Protein AF-C0DA27-F1 (afdb_monomer_lite)

Secondary structure (DSSP, 8-state):
-----------PPPHHHHHHHHHHHHHHHHHHHHHHHHHHHHHHHHHHHHHHHHHHHHHHHHHHH-TT--HHHHHHHHHH-----TTSPPEEEEEETTEEEEEETTT--SSS--S-HHHHHHHHHHHHHHHHHHHHHHH-TT--HHHHHHHHHGGGTT---EEEETTEEEEEEEEEE-GGGSPTT---EEEEEEEE--SSS-------EEEE-----

Sequence (217 aa):
MMGHRTIKGSRGFTLAELLIVVAIVAVLVAISVPIFTSRMDRTKATVCEANRKIVLRQILLEQMEDDSFTRDDAEAILEKSDARCPAGGTFSVEWEESFAKVNCDRHGASIGGGEDTDIKVSQTFTEDYRQFTVEFLKKNPTKSNNQIREAFLEKYNGKWPTLTVRGESYSIQPYYQGKDKVPSGRGVCVALRQTGRQRGGGMERALCLQHCGQQMV

Structure (mmCIF, N/CA/C/O backbone):
data_AF-C0DA27-F1
#
_entry.id   AF-C0DA27-F1
#
loop_
_atom_site.group_PDB
_atom_site.id
_atom_site.type_symbol
_atom_site.label_atom_id
_atom_site.label_alt_id
_atom_site.label_comp_id
_atom_site.label_asym_id
_atom_site.label_entity_id
_atom_site.label_seq_id
_atom_site.pdbx_PDB_ins_code
_atom_site.Cartn_x
_atom_site.Cartn_y
_atom_site.Cartn_z
_atom_site.occupancy
_atom_site.B_iso_or_equiv
_atom_site.auth_seq_id
_atom_site.auth_comp_id
_atom_site.auth_asym_id
_atom_site.auth_atom_id
_atom_site.pdbx_PDB_model_num
ATOM 1 N N . MET A 1 1 ? -46.448 -37.334 55.030 1.00 49.28 1 MET A N 1
ATOM 2 C CA . MET A 1 1 ? -45.571 -36.232 55.486 1.00 49.28 1 MET A CA 1
ATOM 3 C C . MET A 1 1 ? -44.663 -35.825 54.333 1.00 49.28 1 MET A C 1
ATOM 5 O O . MET A 1 1 ? -43.773 -36.585 53.988 1.00 49.28 1 MET A O 1
ATOM 9 N N . MET A 1 2 ? -44.904 -34.673 53.705 1.00 52.66 2 MET A N 1
ATOM 10 C CA . MET A 1 2 ? -43.989 -34.073 52.725 1.00 52.66 2 MET A CA 1
ATOM 11 C C . MET A 1 2 ? -43.794 -32.611 53.119 1.00 52.66 2 MET A C 1
ATOM 13 O O . MET A 1 2 ? -44.684 -31.784 52.943 1.00 52.66 2 MET A O 1
ATOM 17 N N . GLY A 1 3 ? -42.652 -32.328 53.747 1.00 61.09 3 GLY A N 1
ATOM 18 C CA . GLY A 1 3 ? -42.270 -30.984 54.162 1.00 61.09 3 GLY A CA 1
ATOM 19 C C . GLY A 1 3 ? -41.944 -30.122 52.946 1.00 61.09 3 GLY A C 1
ATOM 20 O O . GLY A 1 3 ? -40.981 -30.393 52.230 1.00 61.09 3 GLY A O 1
ATOM 21 N N . HIS A 1 4 ? -42.749 -29.085 52.722 1.00 65.06 4 HIS A N 1
ATOM 22 C CA . HIS A 1 4 ? -42.464 -28.029 51.757 1.00 65.06 4 HIS A CA 1
ATOM 23 C C . HIS A 1 4 ? -41.224 -27.251 52.216 1.00 65.06 4 HIS A C 1
ATOM 25 O O . HIS A 1 4 ? -41.252 -26.564 53.238 1.00 65.06 4 HIS A O 1
ATOM 31 N N . ARG A 1 5 ? -40.122 -27.360 51.466 1.00 69.25 5 ARG A N 1
ATOM 32 C CA . ARG A 1 5 ? -38.953 -26.490 51.646 1.00 69.25 5 ARG A CA 1
ATOM 33 C C . ARG A 1 5 ? -39.267 -25.140 51.010 1.00 69.25 5 ARG A C 1
ATOM 35 O O . ARG A 1 5 ? -39.340 -25.032 49.791 1.00 69.25 5 ARG A O 1
ATOM 42 N N . THR A 1 6 ? -39.452 -24.114 51.827 1.00 63.78 6 THR A N 1
ATOM 43 C CA . THR A 1 6 ? -39.552 -22.729 51.365 1.00 63.78 6 THR A CA 1
ATOM 44 C C . THR A 1 6 ? -38.162 -22.236 50.960 1.00 63.78 6 THR A C 1
ATOM 46 O O . THR A 1 6 ? -37.249 -22.133 51.779 1.00 63.78 6 THR A O 1
ATOM 49 N N . ILE A 1 7 ? -37.976 -21.968 49.667 1.00 69.00 7 ILE A N 1
ATOM 50 C CA . ILE A 1 7 ? -36.741 -21.386 49.132 1.00 69.00 7 ILE A CA 1
ATOM 51 C C . ILE A 1 7 ? -36.676 -19.932 49.624 1.00 69.00 7 ILE A C 1
ATOM 53 O O . ILE A 1 7 ? -37.467 -19.087 49.210 1.00 69.00 7 ILE A O 1
ATOM 57 N N . LYS A 1 8 ? -35.775 -19.642 50.568 1.00 63.75 8 LYS A N 1
ATOM 58 C CA . LYS A 1 8 ? -35.560 -18.288 51.096 1.00 63.75 8 LYS A CA 1
ATOM 59 C C . LYS A 1 8 ? -34.917 -17.386 50.033 1.00 63.75 8 LYS A C 1
ATOM 61 O O . LYS A 1 8 ? -33.775 -17.608 49.652 1.00 63.75 8 LYS A O 1
ATOM 66 N N . GLY A 1 9 ? -35.634 -16.320 49.668 1.00 62.38 9 GLY A N 1
ATOM 67 C CA . GLY A 1 9 ? -35.082 -15.001 49.338 1.00 62.38 9 GLY A CA 1
ATOM 68 C C . GLY A 1 9 ? -34.291 -14.868 48.037 1.00 62.38 9 GLY A C 1
ATOM 69 O O . GLY A 1 9 ? -33.087 -14.629 48.074 1.00 62.38 9 GLY A O 1
ATOM 70 N N . SER A 1 10 ? -34.971 -14.888 46.892 1.00 65.00 10 SER A N 1
ATOM 71 C CA . SER A 1 10 ? -34.427 -14.334 45.649 1.00 65.00 10 SER A CA 1
ATOM 72 C C . SER A 1 10 ? -34.367 -12.803 45.748 1.00 65.00 10 SER A C 1
ATOM 74 O O . SER A 1 10 ? -35.382 -12.123 45.592 1.00 65.00 10 SER A O 1
ATOM 76 N N . ARG A 1 11 ? -33.183 -12.247 46.036 1.00 71.69 11 ARG A N 1
ATOM 77 C CA . ARG A 1 11 ? -32.914 -10.809 45.879 1.00 71.69 11 ARG A CA 1
ATOM 78 C C . ARG A 1 11 ? -32.913 -10.506 44.377 1.00 71.69 11 ARG A C 1
ATOM 80 O O . ARG A 1 11 ? -32.022 -10.961 43.669 1.00 71.69 11 ARG A O 1
ATOM 87 N N . GLY A 1 12 ? -33.952 -9.830 43.889 1.00 73.56 12 GLY A N 1
ATOM 88 C CA . GLY A 1 12 ? -34.021 -9.368 42.503 1.00 73.56 12 GLY A CA 1
ATOM 89 C C . GLY A 1 12 ? -33.019 -8.242 42.249 1.00 73.56 12 GLY A C 1
ATOM 90 O O . GLY A 1 12 ? -32.739 -7.458 43.154 1.00 73.56 12 GLY A O 1
ATOM 91 N N . PHE A 1 13 ? -32.490 -8.178 41.025 1.00 77.44 13 PHE A 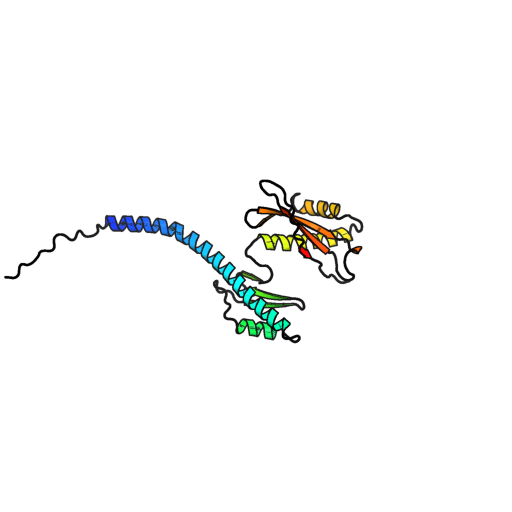N 1
ATOM 92 C CA . PHE A 1 13 ? -31.649 -7.075 40.553 1.00 77.44 13 PHE A CA 1
ATOM 93 C C . PHE A 1 13 ? -32.379 -5.745 40.768 1.00 77.44 13 PHE A C 1
ATOM 95 O O . PHE A 1 13 ? -33.536 -5.599 40.361 1.00 77.44 13 PHE A O 1
ATOM 102 N N . THR A 1 14 ? -31.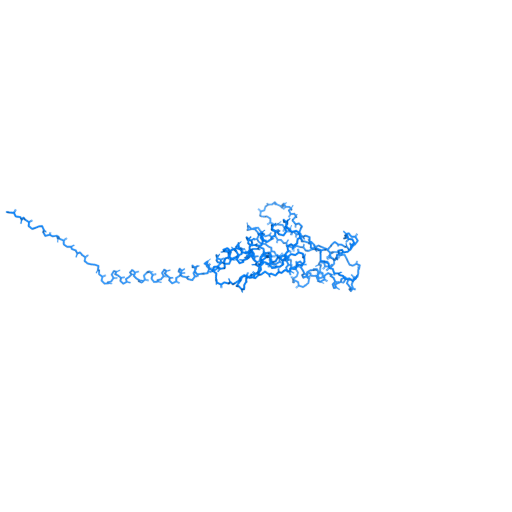730 -4.773 41.402 1.00 88.50 14 THR A N 1
ATOM 103 C CA . THR A 1 14 ? -32.306 -3.431 41.501 1.00 88.50 14 THR A CA 1
ATOM 104 C C . THR A 1 14 ? -32.230 -2.737 40.140 1.00 88.50 14 THR A C 1
ATOM 106 O O . THR A 1 14 ? -31.297 -2.932 39.360 1.00 88.50 14 THR A O 1
ATOM 109 N N . LEU A 1 15 ? -33.214 -1.886 39.844 1.00 87.88 15 LEU A N 1
ATOM 110 C CA . LEU A 1 15 ? -33.238 -1.090 38.610 1.00 87.88 15 LEU A CA 1
ATOM 111 C C . LEU A 1 15 ? -31.983 -0.196 38.501 1.00 87.88 15 LEU A C 1
ATOM 113 O O . LEU A 1 15 ? -31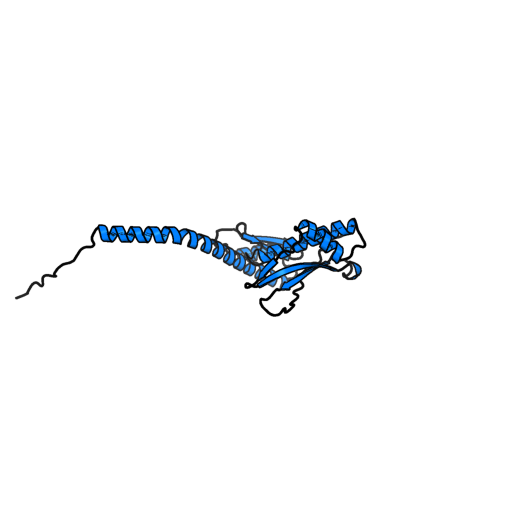.438 -0.002 37.417 1.00 87.88 15 LEU A O 1
ATOM 117 N N . ALA A 1 16 ? -31.483 0.282 39.645 1.00 91.06 16 ALA A N 1
ATOM 118 C CA . ALA A 1 16 ? -30.261 1.074 39.746 1.00 91.06 16 ALA A CA 1
ATOM 119 C C . ALA A 1 16 ? -28.989 0.271 39.410 1.00 91.06 16 ALA A C 1
ATOM 121 O O . ALA A 1 16 ? -28.130 0.783 38.693 1.00 91.06 16 ALA A O 1
ATOM 122 N N . GLU A 1 17 ? -28.877 -0.981 39.872 1.00 90.06 17 GLU A N 1
ATOM 123 C CA . GLU A 1 17 ? -27.750 -1.866 39.530 1.00 90.06 17 GLU A CA 1
ATOM 124 C C . GLU A 1 17 ? -27.687 -2.151 38.031 1.00 90.06 17 GLU A C 1
ATOM 126 O O . GLU A 1 17 ? -26.603 -2.175 37.455 1.00 90.06 17 GLU A O 1
ATOM 131 N N . LEU A 1 18 ? -28.834 -2.314 37.369 1.00 90.69 18 LEU A N 1
ATOM 132 C CA . LEU A 1 18 ? -28.847 -2.486 35.919 1.00 90.69 18 LEU A CA 1
ATOM 133 C C . LEU A 1 18 ? -28.421 -1.193 35.200 1.00 90.69 18 LEU A C 1
ATOM 135 O O . LEU A 1 18 ? -27.615 -1.238 34.272 1.00 90.69 18 LEU A O 1
ATOM 139 N N . LEU A 1 19 ? -28.922 -0.034 35.640 1.00 93.19 19 LEU A N 1
ATOM 140 C CA . LEU A 1 19 ? -28.643 1.253 34.993 1.00 93.19 19 LEU A CA 1
ATOM 141 C C . LEU A 1 19 ? -27.161 1.636 35.034 1.00 93.19 19 LEU A C 1
ATOM 143 O O . LEU A 1 19 ? -26.623 2.085 34.020 1.00 93.19 19 LEU A O 1
ATOM 147 N N . ILE A 1 20 ? -26.484 1.434 36.166 1.00 94.62 20 ILE A N 1
ATOM 148 C CA . ILE A 1 20 ? -25.053 1.752 36.268 1.00 94.62 20 ILE A CA 1
ATOM 149 C C . ILE A 1 20 ? -24.203 0.846 35.369 1.00 94.62 20 ILE A C 1
ATOM 151 O O . ILE A 1 20 ? -23.250 1.315 34.750 1.00 94.62 20 ILE A O 1
ATOM 155 N N . VAL A 1 21 ? -24.575 -0.429 35.219 1.00 95.44 21 VAL A N 1
ATOM 156 C CA . VAL A 1 21 ? -23.858 -1.367 34.344 1.00 95.44 21 VAL A CA 1
ATOM 157 C C . VAL A 1 21 ? -23.965 -0.936 32.883 1.00 95.44 21 VAL A C 1
ATOM 159 O O . VAL A 1 21 ? -22.947 -0.855 32.195 1.00 95.44 21 VAL A O 1
ATOM 162 N N . VAL A 1 22 ? -25.168 -0.595 32.410 1.00 96.31 22 VAL A N 1
ATOM 163 C CA . VAL A 1 22 ? -25.359 -0.136 31.024 1.00 96.31 22 VAL A CA 1
ATOM 164 C C . VAL A 1 22 ? -24.626 1.186 30.780 1.00 96.31 22 VAL A C 1
ATOM 166 O O . VAL A 1 22 ? -24.025 1.356 29.720 1.00 96.31 22 VAL A O 1
ATOM 169 N N . ALA A 1 23 ? -24.595 2.087 31.770 1.00 96.38 23 ALA A N 1
ATOM 170 C CA . ALA A 1 23 ? -23.836 3.333 31.680 1.00 96.38 23 ALA A CA 1
ATOM 171 C C . ALA A 1 23 ? -22.330 3.084 31.485 1.00 96.38 23 ALA A C 1
ATOM 173 O O . ALA A 1 23 ? -21.716 3.696 30.611 1.00 96.38 23 ALA A O 1
ATOM 174 N N . ILE A 1 24 ? -21.735 2.151 32.236 1.00 97.00 24 ILE A N 1
ATOM 175 C CA . ILE A 1 24 ? -20.312 1.804 32.086 1.00 97.00 24 ILE A CA 1
ATOM 176 C C . ILE A 1 24 ? -20.051 1.149 30.721 1.00 97.00 24 ILE A C 1
ATOM 178 O O . ILE A 1 24 ? -19.107 1.531 30.028 1.00 97.00 24 ILE A O 1
ATOM 182 N N . VAL A 1 25 ? -20.898 0.203 30.294 1.00 97.06 25 VAL A N 1
ATOM 183 C CA . VAL A 1 25 ? -20.759 -0.460 28.984 1.00 97.06 25 VAL A CA 1
ATOM 184 C C . VAL A 1 25 ? -20.852 0.552 27.839 1.00 97.06 25 VAL A C 1
ATOM 186 O O . VAL A 1 25 ? -20.056 0.477 26.904 1.00 97.06 25 VAL A O 1
ATOM 189 N N . ALA A 1 26 ? -21.754 1.533 27.923 1.00 97.38 26 ALA A N 1
ATOM 190 C CA . ALA A 1 26 ? -21.895 2.574 26.906 1.00 97.38 26 ALA A CA 1
ATOM 191 C C . ALA A 1 26 ? -20.604 3.392 26.729 1.00 97.38 26 ALA A C 1
ATOM 193 O O . ALA A 1 26 ? -20.172 3.617 25.597 1.00 97.38 26 ALA A O 1
ATOM 194 N N . VAL A 1 27 ? -19.945 3.774 27.829 1.00 96.69 27 VAL A N 1
ATOM 195 C CA . VAL A 1 27 ? -18.663 4.501 27.786 1.00 96.69 27 VAL A CA 1
ATOM 196 C C . VAL A 1 27 ? -17.560 3.646 27.153 1.00 96.69 27 VAL A C 1
ATOM 198 O O . VAL A 1 27 ? -16.809 4.134 26.307 1.00 96.69 27 VAL A O 1
ATOM 201 N N . LEU A 1 28 ? -17.477 2.359 27.507 1.00 97.12 28 LEU A N 1
ATOM 202 C CA . LEU A 1 28 ? -16.479 1.447 26.938 1.00 97.12 28 LEU A CA 1
ATOM 203 C C . LEU A 1 28 ? -16.685 1.235 25.431 1.00 97.12 28 LEU A C 1
ATOM 205 O O . LEU A 1 28 ? -15.720 1.284 24.663 1.00 97.12 28 LEU A O 1
ATOM 209 N N . VAL A 1 29 ? -17.930 1.035 24.992 1.00 96.69 29 VAL A N 1
ATOM 210 C CA . VAL A 1 29 ? -18.275 0.853 23.572 1.00 96.69 29 VAL A CA 1
ATOM 211 C C . VAL A 1 29 ? -17.981 2.121 22.770 1.00 96.69 29 VAL A C 1
ATOM 213 O O . VAL A 1 29 ? -17.423 2.018 21.677 1.00 96.69 29 VAL A O 1
ATOM 216 N N . ALA A 1 30 ? -18.263 3.305 23.323 1.00 96.12 30 ALA A N 1
ATOM 217 C CA . ALA A 1 30 ? -18.014 4.583 22.654 1.00 96.12 30 ALA A CA 1
ATOM 218 C C . ALA A 1 30 ? -16.541 4.772 22.249 1.00 96.12 30 ALA A C 1
ATOM 220 O O . ALA A 1 30 ? -16.263 5.277 21.163 1.00 96.12 30 ALA A O 1
ATOM 221 N N . ILE A 1 31 ? -15.595 4.324 23.082 1.00 95.38 31 ILE A N 1
ATOM 222 C CA . ILE A 1 31 ? -14.155 4.381 22.773 1.00 95.38 31 ILE A CA 1
ATOM 223 C C . ILE A 1 31 ? -13.726 3.187 21.905 1.00 95.38 31 ILE A C 1
ATOM 225 O O . ILE A 1 31 ? -12.893 3.324 21.008 1.00 95.38 31 ILE A O 1
ATOM 229 N N . SER A 1 32 ? -14.296 2.005 22.147 1.00 94.56 32 SER A N 1
ATOM 230 C CA . SER A 1 32 ? -13.862 0.762 21.496 1.00 94.56 32 SER A CA 1
ATOM 231 C C . SER A 1 32 ? -14.233 0.695 20.012 1.00 94.56 32 SER A C 1
ATOM 233 O O . SER A 1 32 ? -13.420 0.255 19.200 1.00 94.56 32 SER A O 1
ATOM 235 N N . VAL A 1 33 ? -15.426 1.157 19.626 1.00 94.44 33 VAL A N 1
ATOM 236 C CA . VAL A 1 33 ? -15.916 1.104 18.234 1.00 94.44 33 VAL A CA 1
ATOM 237 C C . VAL A 1 33 ? -15.026 1.874 17.238 1.00 94.44 33 VAL A C 1
ATOM 239 O O . VAL A 1 33 ? -14.630 1.276 16.233 1.00 94.44 33 VAL A O 1
ATOM 242 N N . PRO A 1 34 ? -14.645 3.151 17.458 1.00 90.81 34 PRO A N 1
ATOM 243 C CA . PRO A 1 34 ? -13.796 3.877 16.504 1.00 90.81 34 PRO A CA 1
ATOM 244 C C . PRO A 1 34 ? -12.378 3.286 16.395 1.00 90.81 34 PRO A C 1
ATOM 246 O O . PRO A 1 34 ? -11.787 3.234 15.313 1.00 90.81 34 PRO A O 1
ATOM 249 N N . ILE A 1 35 ? -11.828 2.772 17.498 1.00 92.06 35 ILE A N 1
ATOM 250 C CA . ILE A 1 35 ? -10.510 2.119 17.484 1.00 92.06 35 ILE A CA 1
ATOM 251 C C . ILE A 1 35 ? -10.578 0.794 16.719 1.00 92.06 35 ILE A C 1
ATOM 253 O O . ILE A 1 35 ? -9.689 0.482 15.928 1.00 92.06 35 ILE A O 1
ATOM 257 N N . PHE A 1 36 ? -11.632 0.010 16.932 1.00 91.06 36 PHE A N 1
ATOM 258 C CA . PHE A 1 36 ? -11.809 -1.266 16.251 1.00 91.06 36 PHE A CA 1
ATOM 259 C C . PHE A 1 36 ? -12.023 -1.088 14.745 1.00 91.06 36 PHE A C 1
ATOM 261 O O . PHE A 1 36 ? -11.386 -1.777 13.952 1.00 91.06 36 PHE A O 1
ATOM 268 N N . THR A 1 37 ? -12.863 -0.134 14.342 1.00 86.94 37 THR A N 1
ATOM 269 C CA . THR A 1 37 ? -13.160 0.139 12.925 1.00 86.94 37 THR A CA 1
ATOM 270 C C . THR A 1 37 ? -11.920 0.593 12.154 1.00 86.94 37 THR A C 1
ATOM 272 O O . THR A 1 37 ? -11.600 -0.002 11.128 1.00 86.94 37 THR A O 1
ATOM 275 N N . SER A 1 38 ? -11.142 1.538 12.691 1.00 78.75 38 SER A N 1
ATOM 276 C CA . SER A 1 38 ? -9.890 1.981 12.051 1.00 78.75 38 SER A CA 1
ATOM 277 C C . SER A 1 38 ? -8.852 0.858 11.898 1.00 78.75 38 SER A C 1
ATOM 279 O O . SER A 1 38 ? -8.161 0.782 10.880 1.00 78.75 38 SER A O 1
ATOM 281 N N . ARG A 1 39 ? -8.750 -0.059 12.872 1.00 82.75 39 ARG A N 1
ATOM 282 C CA . ARG A 1 39 ? -7.878 -1.247 12.771 1.00 82.75 39 ARG A CA 1
ATOM 283 C C . ARG A 1 39 ? -8.404 -2.276 11.776 1.00 82.75 39 ARG A C 1
ATOM 285 O O . ARG A 1 39 ? -7.616 -2.899 11.062 1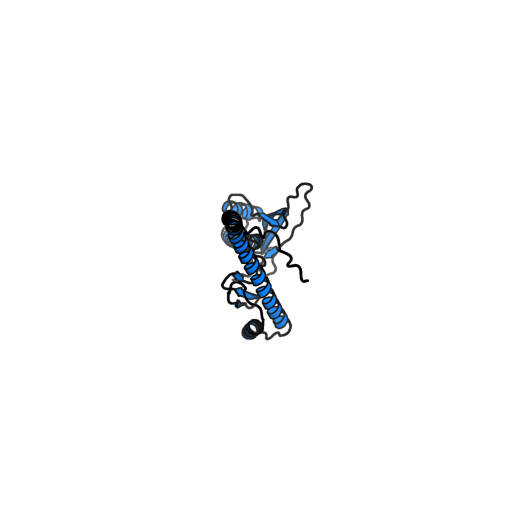.00 82.75 39 ARG A O 1
ATOM 292 N N . MET A 1 40 ? -9.719 -2.448 11.716 1.00 86.50 40 MET A N 1
ATOM 293 C CA . MET A 1 40 ? -10.364 -3.342 10.764 1.00 86.50 40 MET A CA 1
ATOM 294 C C . MET A 1 40 ? -10.112 -2.882 9.325 1.00 86.50 40 MET A C 1
ATOM 296 O O . MET A 1 40 ? -9.784 -3.706 8.476 1.00 86.50 40 MET A O 1
ATOM 300 N N . ASP A 1 41 ? -10.189 -1.582 9.047 1.00 84.00 41 ASP A N 1
ATOM 301 C CA . ASP A 1 41 ? -9.981 -1.060 7.693 1.00 84.00 41 ASP A CA 1
ATOM 302 C C . ASP A 1 41 ? -8.534 -1.234 7.209 1.00 84.00 41 ASP A C 1
ATOM 304 O O . ASP A 1 41 ? -8.321 -1.696 6.089 1.00 84.00 41 ASP A O 1
ATOM 308 N N . ARG A 1 42 ? -7.540 -1.025 8.082 1.00 80.06 42 ARG A N 1
ATOM 309 C CA . ARG A 1 42 ? -6.134 -1.366 7.778 1.00 80.06 42 ARG A CA 1
ATOM 310 C C . ARG A 1 42 ? -5.933 -2.860 7.524 1.00 80.06 42 ARG A C 1
ATOM 312 O O . ARG A 1 42 ? -5.221 -3.260 6.606 1.00 80.06 42 ARG A O 1
ATOM 319 N N . THR A 1 43 ? -6.601 -3.703 8.310 1.00 83.56 43 THR A N 1
ATOM 320 C CA . THR A 1 43 ? -6.548 -5.161 8.125 1.00 83.56 43 THR A CA 1
ATOM 321 C C . THR A 1 43 ? -7.121 -5.551 6.761 1.00 83.56 43 THR A C 1
ATOM 323 O O . THR A 1 43 ? -6.513 -6.341 6.041 1.00 83.56 43 THR A O 1
ATOM 326 N N . LYS A 1 44 ? -8.250 -4.952 6.355 1.00 88.31 44 LYS A N 1
ATOM 327 C CA . LYS A 1 44 ? -8.846 -5.165 5.028 1.00 88.31 44 LYS A CA 1
ATOM 328 C C . LYS A 1 44 ? -7.903 -4.751 3.900 1.00 88.31 44 LYS A C 1
ATOM 330 O O . LYS A 1 44 ? -7.810 -5.480 2.913 1.00 88.31 44 LYS A O 1
ATOM 335 N N . ALA A 1 45 ? -7.209 -3.623 4.036 1.00 83.19 45 ALA A N 1
ATOM 336 C CA . ALA A 1 45 ? -6.233 -3.165 3.049 1.00 83.19 45 ALA A CA 1
ATOM 337 C C . ALA A 1 45 ? -5.048 -4.139 2.927 1.00 83.19 45 ALA A C 1
ATOM 339 O O . ALA A 1 45 ? -4.716 -4.560 1.818 1.00 83.19 45 ALA A O 1
ATOM 340 N N . THR A 1 46 ? -4.501 -4.599 4.056 1.00 83.56 46 THR A N 1
ATOM 341 C CA . THR A 1 46 ? -3.401 -5.583 4.090 1.00 83.56 46 THR A CA 1
ATOM 342 C C . THR A 1 46 ? -3.807 -6.925 3.467 1.00 83.56 46 THR A C 1
ATOM 344 O O . THR A 1 46 ? -3.071 -7.498 2.664 1.00 83.56 46 THR A O 1
ATOM 347 N N . VAL A 1 47 ? -5.001 -7.431 3.791 1.00 88.75 47 VAL A N 1
ATOM 348 C CA . VAL A 1 47 ? -5.527 -8.678 3.205 1.00 88.75 47 VAL A CA 1
ATOM 349 C C . VAL A 1 47 ? -5.788 -8.512 1.709 1.00 88.75 47 VAL A C 1
ATOM 351 O O . VAL A 1 47 ? -5.458 -9.395 0.922 1.00 88.75 47 VAL A O 1
ATOM 354 N N . CYS A 1 48 ? -6.340 -7.370 1.293 1.00 87.56 48 CYS A N 1
ATOM 355 C CA . CYS A 1 48 ? -6.550 -7.064 -0.118 1.00 87.56 48 CYS A CA 1
ATOM 356 C C . CYS A 1 48 ? -5.231 -7.095 -0.899 1.00 87.56 48 CYS A C 1
ATOM 358 O O . CYS A 1 48 ? -5.168 -7.688 -1.972 1.00 87.56 48 CYS A O 1
ATOM 360 N N . GLU A 1 49 ? -4.173 -6.504 -0.349 1.00 83.88 49 GLU A N 1
ATOM 361 C CA . GLU A 1 49 ? -2.839 -6.528 -0.941 1.00 83.88 49 GLU A CA 1
ATOM 362 C C . GLU A 1 49 ? -2.283 -7.954 -1.068 1.00 83.88 49 GLU A C 1
ATOM 364 O O . GLU A 1 49 ? -1.767 -8.325 -2.125 1.00 83.88 49 GLU A O 1
ATOM 369 N N . ALA A 1 50 ? -2.416 -8.771 -0.019 1.00 85.06 50 ALA A N 1
ATOM 370 C CA . ALA A 1 50 ? -1.997 -10.169 -0.050 1.00 85.06 50 ALA A CA 1
ATOM 371 C C . ALA A 1 50 ? -2.735 -10.954 -1.146 1.00 85.06 50 ALA A C 1
ATOM 373 O O . ALA A 1 50 ? -2.093 -11.655 -1.928 1.00 85.06 50 ALA A O 1
ATOM 374 N N . ASN A 1 51 ? -4.052 -10.768 -1.261 1.00 90.00 51 ASN A N 1
ATOM 375 C CA . ASN A 1 51 ? -4.872 -11.406 -2.291 1.00 90.00 51 ASN A CA 1
ATOM 376 C C . ASN A 1 51 ? -4.433 -10.996 -3.703 1.00 90.00 51 ASN A C 1
ATOM 378 O O . ASN A 1 51 ? -4.226 -11.864 -4.548 1.00 90.00 51 ASN A O 1
ATOM 382 N N . ARG A 1 52 ? -4.192 -9.701 -3.953 1.00 86.62 52 ARG A N 1
ATOM 383 C CA . ARG A 1 52 ? -3.677 -9.237 -5.254 1.00 86.62 52 ARG A CA 1
ATOM 384 C C . ARG A 1 52 ? -2.319 -9.855 -5.600 1.00 86.62 52 ARG A C 1
ATOM 386 O O . ARG A 1 52 ? -2.106 -10.259 -6.737 1.00 86.62 52 ARG A O 1
ATOM 393 N N . LYS A 1 53 ? -1.414 -9.964 -4.620 1.00 85.69 53 LYS A N 1
ATOM 394 C CA . LYS A 1 53 ? -0.091 -10.585 -4.801 1.00 85.69 53 LYS A CA 1
ATOM 395 C C . LYS A 1 53 ? -0.176 -12.074 -5.116 1.00 85.69 53 LYS A C 1
ATOM 397 O O . LYS A 1 53 ? 0.658 -12.561 -5.871 1.00 85.69 53 LYS A O 1
ATOM 402 N N . ILE A 1 54 ? -1.124 -12.794 -4.520 1.00 88.19 54 ILE A N 1
ATOM 403 C CA . ILE A 1 54 ? -1.346 -14.216 -4.814 1.00 88.19 54 ILE A CA 1
ATOM 404 C C . ILE A 1 54 ? -1.743 -14.374 -6.282 1.00 88.19 54 ILE A C 1
ATOM 406 O O . ILE A 1 54 ? -1.082 -15.124 -6.995 1.00 88.19 54 ILE A O 1
ATOM 410 N N . VAL A 1 55 ? -2.726 -13.597 -6.746 1.00 88.62 55 VAL A N 1
ATOM 411 C CA . VAL A 1 55 ? -3.158 -13.619 -8.153 1.00 88.62 55 VAL A CA 1
ATOM 412 C C . VAL A 1 55 ? -2.018 -13.223 -9.086 1.00 88.62 55 VAL A C 1
ATOM 414 O O . VAL A 1 55 ? -1.743 -13.925 -10.051 1.00 88.62 55 VAL A O 1
ATOM 417 N N . LEU A 1 56 ? -1.293 -12.144 -8.777 1.00 86.19 56 LEU A N 1
ATOM 418 C CA . LEU A 1 56 ? -0.160 -11.709 -9.593 1.00 86.19 56 LEU A CA 1
ATOM 419 C C . LEU A 1 56 ? 0.919 -12.793 -9.712 1.00 86.19 56 LEU A C 1
ATOM 421 O O . LEU A 1 56 ? 1.476 -12.993 -10.785 1.00 86.19 56 LEU A O 1
ATOM 425 N N . ARG A 1 57 ? 1.237 -13.489 -8.616 1.00 86.44 57 ARG A N 1
ATOM 426 C CA . ARG A 1 57 ? 2.207 -14.592 -8.647 1.00 86.44 57 ARG A CA 1
ATOM 427 C C . ARG A 1 57 ? 1.717 -15.741 -9.509 1.00 86.44 57 ARG A C 1
ATOM 429 O O . ARG A 1 57 ? 2.531 -16.327 -10.201 1.00 86.44 57 ARG A O 1
ATOM 436 N N . GLN A 1 58 ? 0.427 -16.049 -9.461 1.00 87.44 58 GLN A N 1
ATOM 437 C CA . GLN A 1 58 ? -0.146 -17.083 -10.308 1.00 87.44 58 GLN A CA 1
ATOM 438 C C . GLN A 1 58 ? -0.036 -16.705 -11.790 1.00 87.44 58 GLN A C 1
ATOM 440 O O . GLN A 1 58 ? 0.499 -17.489 -12.561 1.00 87.44 58 GLN A O 1
ATOM 445 N N . ILE A 1 59 ? -0.412 -15.473 -12.148 1.00 86.25 59 ILE A N 1
ATOM 446 C CA . ILE A 1 59 ? -0.239 -14.934 -13.506 1.00 86.25 59 ILE A CA 1
ATOM 447 C C . ILE A 1 59 ? 1.223 -15.039 -13.956 1.00 86.25 59 ILE A C 1
ATOM 449 O O . ILE A 1 59 ? 1.498 -15.513 -15.049 1.00 86.25 59 ILE A O 1
ATOM 453 N N . LEU A 1 60 ? 2.170 -14.633 -13.104 1.00 84.19 60 LEU A N 1
ATOM 454 C CA . LEU A 1 60 ? 3.597 -14.704 -13.421 1.00 84.19 60 LEU A CA 1
ATOM 455 C C . LEU A 1 60 ? 4.065 -16.150 -13.643 1.00 84.19 60 LEU A C 1
ATOM 457 O O . LEU A 1 60 ? 4.852 -16.397 -14.544 1.00 84.19 60 LEU A O 1
ATOM 461 N N . LEU A 1 61 ? 3.620 -17.092 -12.808 1.00 85.69 61 LEU A N 1
ATOM 462 C CA . LEU A 1 61 ? 3.999 -18.500 -12.939 1.00 85.69 61 LEU A CA 1
ATOM 463 C C . LEU A 1 61 ? 3.493 -19.089 -14.257 1.00 85.69 61 LEU A C 1
ATOM 465 O O . LEU A 1 61 ? 4.262 -19.755 -14.938 1.00 85.69 61 LEU A O 1
ATOM 469 N N . GLU A 1 62 ? 2.247 -18.800 -14.629 1.00 85.75 62 GLU A N 1
ATOM 470 C CA . GLU A 1 62 ? 1.667 -19.270 -15.891 1.00 85.75 62 GLU A CA 1
ATOM 471 C C . GLU A 1 62 ? 2.345 -18.603 -17.099 1.00 85.75 62 GLU A C 1
ATOM 473 O O . GLU A 1 62 ? 2.688 -19.283 -18.060 1.00 85.75 62 GLU A O 1
ATOM 478 N N . GLN A 1 63 ? 2.678 -17.312 -17.007 1.00 85.00 63 GLN A N 1
ATOM 479 C CA . GLN A 1 63 ? 3.476 -16.616 -18.024 1.00 85.00 63 GLN A CA 1
ATOM 480 C C . GLN A 1 63 ? 4.884 -17.213 -18.195 1.00 85.00 63 GLN A C 1
ATOM 482 O O . GLN A 1 63 ? 5.463 -17.139 -19.272 1.00 85.00 63 GLN A O 1
ATOM 487 N N . MET A 1 64 ? 5.477 -17.764 -17.132 1.00 82.69 64 MET A N 1
ATOM 488 C CA . MET A 1 64 ? 6.785 -18.425 -17.212 1.00 82.69 64 MET A CA 1
ATOM 489 C C . MET A 1 64 ? 6.701 -19.845 -17.788 1.00 82.69 64 MET A C 1
ATOM 491 O O . MET A 1 64 ? 7.727 -20.374 -18.211 1.00 82.69 64 MET A O 1
ATOM 495 N N . GLU A 1 65 ? 5.527 -20.477 -17.746 1.00 87.25 65 GLU A N 1
ATOM 496 C CA . GLU A 1 65 ? 5.291 -21.817 -18.291 1.00 87.25 65 GLU A CA 1
ATOM 497 C C . GLU A 1 65 ? 4.889 -21.768 -19.772 1.00 87.25 65 GLU A C 1
ATOM 499 O O . GLU A 1 65 ? 5.305 -22.633 -20.543 1.00 87.25 65 GLU A O 1
ATOM 504 N N . ASP A 1 66 ? 4.131 -20.743 -20.171 1.00 83.31 66 ASP A N 1
ATOM 505 C CA . ASP A 1 66 ? 3.646 -20.546 -21.535 1.00 83.31 66 ASP A CA 1
ATOM 506 C C . ASP A 1 66 ? 4.171 -19.233 -22.139 1.00 83.31 66 ASP A C 1
ATOM 508 O O . ASP A 1 66 ? 3.756 -18.134 -21.770 1.00 83.31 66 ASP A O 1
ATOM 512 N N . ASP A 1 67 ? 5.052 -19.344 -23.135 1.00 76.56 67 ASP A N 1
ATOM 513 C CA . ASP A 1 67 ? 5.595 -18.192 -23.869 1.00 76.56 67 ASP A CA 1
ATOM 514 C C . ASP A 1 67 ? 4.524 -17.435 -24.688 1.00 76.56 67 ASP A C 1
ATOM 516 O O . ASP A 1 67 ? 4.764 -16.309 -25.133 1.00 76.56 67 ASP A O 1
ATOM 520 N N . SER A 1 68 ? 3.350 -18.038 -24.914 1.00 79.38 68 SER A N 1
ATOM 521 C CA . SER A 1 68 ? 2.208 -17.439 -25.619 1.00 79.38 68 SER A CA 1
ATOM 522 C C . SER A 1 68 ? 1.159 -16.822 -24.694 1.00 79.38 68 SER A C 1
ATOM 524 O O . SER A 1 68 ? 0.112 -16.388 -25.173 1.00 79.38 68 SER A O 1
ATOM 526 N N . PHE A 1 69 ? 1.452 -16.731 -23.394 1.00 79.75 69 PHE A N 1
ATOM 527 C CA . PHE A 1 69 ? 0.543 -16.203 -22.386 1.00 79.75 69 PHE A CA 1
ATOM 528 C C . PHE A 1 69 ? 0.029 -14.799 -22.741 1.00 79.75 69 PHE A C 1
ATOM 530 O O . PHE A 1 69 ? 0.801 -13.853 -22.938 1.00 79.75 69 PHE A O 1
ATOM 537 N N . THR A 1 70 ? -1.293 -14.650 -22.797 1.00 82.62 70 THR A N 1
ATOM 538 C CA . THR A 1 70 ? -1.956 -13.410 -23.205 1.00 82.62 70 THR A CA 1
ATOM 539 C C . THR A 1 70 ? -2.639 -12.698 -22.040 1.00 82.62 70 THR A C 1
ATOM 541 O O . THR A 1 70 ? -2.781 -13.203 -20.926 1.00 82.62 70 THR A O 1
ATOM 544 N N . ARG A 1 71 ? -3.119 -11.480 -22.310 1.00 78.75 71 ARG A N 1
ATOM 545 C CA . ARG A 1 71 ? -3.957 -10.738 -21.366 1.00 78.75 71 ARG A CA 1
ATOM 546 C C . ARG A 1 71 ? -5.223 -11.515 -20.977 1.00 78.75 71 ARG A C 1
ATOM 548 O O . ARG A 1 71 ? -5.611 -11.462 -19.810 1.00 78.75 71 ARG A O 1
ATOM 555 N N . ASP A 1 72 ? -5.840 -12.211 -21.927 1.00 83.00 72 ASP A N 1
ATOM 556 C CA . ASP A 1 72 ? -7.091 -12.941 -21.701 1.00 83.00 72 ASP A CA 1
ATOM 557 C C . ASP A 1 72 ? -6.875 -14.106 -20.719 1.00 83.00 72 ASP A C 1
ATOM 559 O O . ASP A 1 72 ? -7.719 -14.361 -19.857 1.00 83.00 72 ASP A O 1
ATOM 563 N N . ASP A 1 73 ? -5.697 -14.736 -20.756 1.00 82.62 73 ASP A N 1
ATOM 564 C CA . ASP A 1 73 ? -5.316 -15.796 -19.816 1.00 82.62 73 ASP A CA 1
ATOM 565 C C . ASP A 1 73 ? -5.185 -15.257 -18.385 1.00 82.62 73 ASP A C 1
ATOM 567 O O . ASP A 1 73 ? -5.667 -15.867 -17.428 1.00 82.62 73 ASP A O 1
ATOM 571 N N . ALA A 1 74 ? -4.627 -14.055 -18.214 1.00 81.81 74 ALA A N 1
ATOM 572 C CA . ALA A 1 74 ? -4.548 -13.419 -16.899 1.00 81.81 74 ALA A CA 1
ATOM 573 C C . ALA A 1 74 ? -5.916 -13.058 -16.317 1.00 81.81 74 ALA A C 1
ATOM 575 O O . ALA A 1 74 ? -6.122 -13.152 -15.103 1.00 81.81 74 ALA A O 1
ATOM 576 N N . GLU A 1 75 ? -6.838 -12.604 -17.165 1.00 81.75 75 GLU A N 1
ATOM 577 C CA . GLU A 1 75 ? -8.211 -12.316 -16.757 1.00 81.75 75 GLU A CA 1
ATOM 578 C C . GLU A 1 75 ? -8.933 -13.618 -16.365 1.00 81.75 75 GLU A C 1
ATOM 580 O O . GLU A 1 75 ? -9.601 -13.657 -15.328 1.00 81.75 75 GLU A O 1
ATOM 585 N N . ALA A 1 76 ? -8.691 -14.720 -17.084 1.00 85.00 76 ALA A N 1
ATOM 586 C CA . ALA A 1 76 ? -9.213 -16.041 -16.732 1.00 85.00 76 ALA A CA 1
ATOM 587 C C . ALA A 1 76 ? -8.662 -16.567 -15.393 1.00 85.00 76 ALA A C 1
ATOM 589 O O . ALA A 1 76 ? -9.399 -17.188 -14.623 1.00 85.00 76 ALA A O 1
ATOM 590 N N . ILE A 1 77 ? -7.389 -16.312 -15.073 1.00 85.44 77 ILE A N 1
ATOM 591 C CA . ILE A 1 77 ? -6.811 -16.629 -13.755 1.00 85.44 77 ILE A CA 1
ATOM 592 C C . ILE A 1 77 ? -7.521 -15.843 -12.658 1.00 85.44 77 ILE A C 1
ATOM 594 O O . ILE A 1 77 ? -7.863 -16.403 -11.614 1.00 85.44 77 ILE A O 1
ATOM 598 N N . LEU A 1 78 ? -7.752 -14.549 -12.883 1.00 85.25 78 LEU A N 1
ATOM 599 C CA . LEU A 1 78 ? -8.426 -13.703 -11.908 1.00 85.25 78 LEU A CA 1
ATOM 600 C C . LEU A 1 78 ? -9.854 -14.200 -11.641 1.00 85.25 78 LEU A C 1
ATOM 602 O O . LEU A 1 78 ? -10.243 -14.283 -10.476 1.00 85.25 78 LEU A O 1
ATOM 606 N N . GLU A 1 79 ? -10.597 -14.580 -12.682 1.00 83.88 79 GLU A N 1
ATOM 607 C CA . GLU A 1 79 ? -11.955 -15.126 -12.559 1.00 83.88 79 GLU A CA 1
ATOM 608 C C . GLU A 1 79 ? -11.984 -16.483 -11.840 1.00 83.88 79 GLU A C 1
ATOM 610 O O . GLU A 1 79 ? -12.871 -16.735 -11.023 1.00 83.88 79 GLU A O 1
ATOM 615 N N . LYS A 1 80 ? -10.992 -17.344 -12.092 1.00 85.50 80 LYS A N 1
ATOM 616 C CA . LYS A 1 80 ? -10.843 -18.634 -11.398 1.00 85.50 80 LYS A CA 1
ATOM 617 C C . LYS A 1 80 ? -10.374 -18.484 -9.951 1.00 85.50 80 LYS A C 1
ATOM 619 O O . LYS A 1 80 ? -10.559 -19.403 -9.157 1.00 85.50 80 LYS A O 1
ATOM 624 N N . SER A 1 81 ? -9.733 -17.370 -9.606 1.00 83.44 81 SER A N 1
ATOM 625 C CA . SER A 1 81 ? -9.200 -17.151 -8.265 1.00 83.44 81 SER A CA 1
ATOM 626 C C . SER A 1 81 ? -10.305 -16.778 -7.267 1.00 83.44 81 SER A C 1
ATOM 628 O O . SER A 1 81 ? -11.131 -15.904 -7.511 1.00 83.44 81 SER A O 1
ATOM 630 N N . ASP A 1 82 ? -10.262 -17.353 -6.062 1.00 85.50 82 ASP A N 1
ATOM 631 C CA . ASP A 1 82 ? -11.134 -16.948 -4.943 1.00 85.50 82 ASP A CA 1
ATOM 632 C C . ASP A 1 82 ? -10.709 -15.608 -4.299 1.00 85.50 82 ASP A C 1
ATOM 634 O O . ASP A 1 82 ? -11.206 -15.198 -3.243 1.00 85.50 82 ASP A O 1
ATOM 638 N N . ALA A 1 83 ? -9.753 -14.906 -4.909 1.00 85.94 83 ALA A N 1
ATOM 639 C CA . ALA A 1 83 ? -9.169 -13.694 -4.373 1.00 85.94 83 ALA A CA 1
ATOM 640 C C . ALA A 1 83 ? -10.167 -12.530 -4.463 1.00 85.94 83 ALA A C 1
ATOM 642 O O . ALA A 1 83 ? -10.452 -11.998 -5.532 1.00 85.94 83 ALA A O 1
ATOM 643 N N . ARG A 1 84 ? -10.676 -12.084 -3.309 1.00 88.44 84 ARG A N 1
ATOM 644 C CA . ARG A 1 84 ? -11.613 -10.951 -3.215 1.00 88.44 84 ARG A CA 1
ATOM 645 C C . ARG A 1 84 ? -11.088 -9.850 -2.310 1.00 88.44 84 ARG A C 1
ATOM 647 O O . ARG A 1 84 ? -10.324 -10.092 -1.374 1.00 88.44 84 ARG A O 1
ATOM 654 N N . CYS A 1 85 ? -11.530 -8.621 -2.551 1.00 89.25 85 CYS A N 1
ATOM 655 C CA . CYS A 1 85 ? -11.269 -7.517 -1.639 1.00 89.25 85 CYS A CA 1
ATOM 656 C C . CYS A 1 85 ? -12.250 -7.564 -0.451 1.00 89.25 85 CYS A C 1
ATOM 658 O O . CYS A 1 85 ? -13.457 -7.429 -0.659 1.00 89.25 85 CYS A O 1
ATOM 660 N N . PRO A 1 86 ? -11.776 -7.647 0.805 1.00 89.56 86 PRO A N 1
ATOM 661 C CA . PRO A 1 86 ? -12.650 -7.652 1.984 1.00 89.56 86 PRO A CA 1
ATOM 662 C C . PRO A 1 86 ? -13.339 -6.299 2.247 1.00 89.56 86 PRO A C 1
ATOM 664 O O . PRO A 1 86 ? -14.240 -6.215 3.077 1.00 89.56 86 PRO A O 1
ATOM 667 N N . ALA A 1 87 ? -12.943 -5.232 1.542 1.00 86.31 87 ALA A N 1
ATOM 668 C CA . ALA A 1 87 ? -13.651 -3.949 1.531 1.00 86.31 87 ALA A CA 1
ATOM 669 C C . ALA A 1 87 ? -14.687 -3.828 0.391 1.00 86.31 87 ALA A C 1
ATOM 671 O O . ALA A 1 87 ? -15.276 -2.760 0.225 1.00 86.31 87 ALA A O 1
ATOM 672 N N . GLY A 1 88 ? -14.895 -4.890 -0.399 1.00 86.62 88 GLY A N 1
ATOM 673 C CA . GLY A 1 88 ? -15.842 -4.912 -1.519 1.00 86.62 88 GLY A CA 1
ATOM 674 C C . GLY A 1 88 ? -15.336 -4.240 -2.799 1.00 86.62 88 GLY A C 1
ATOM 675 O O . GLY A 1 88 ? -16.142 -3.791 -3.604 1.00 86.62 88 GLY A O 1
ATOM 676 N N . GLY A 1 89 ? -14.019 -4.109 -2.970 1.00 86.06 89 GLY A N 1
ATOM 677 C CA . GLY A 1 89 ? -13.424 -3.644 -4.227 1.00 86.06 89 GLY A CA 1
ATOM 678 C C . GLY A 1 89 ? -13.328 -4.750 -5.282 1.00 86.06 89 GLY A C 1
ATOM 679 O O . GLY A 1 89 ? -13.152 -5.921 -4.947 1.00 86.06 89 GLY A O 1
ATOM 680 N N . THR A 1 90 ? -13.394 -4.365 -6.548 1.00 87.12 90 THR A N 1
ATOM 681 C CA . THR A 1 90 ? -13.127 -5.233 -7.700 1.00 87.12 90 THR A CA 1
ATOM 682 C C . THR A 1 90 ? -11.640 -5.246 -8.031 1.00 87.12 90 THR A C 1
ATOM 684 O O . THR A 1 90 ? -10.919 -4.297 -7.704 1.00 87.12 90 THR A O 1
ATOM 687 N N . PHE A 1 91 ? -11.169 -6.362 -8.589 1.00 89.00 91 PHE A N 1
ATOM 688 C CA . PHE A 1 91 ? -9.803 -6.509 -9.077 1.00 89.00 91 PHE A CA 1
ATOM 689 C C . PHE A 1 91 ? -9.786 -6.385 -10.597 1.00 89.00 91 PHE A C 1
ATOM 691 O O . PHE A 1 91 ? -10.707 -6.845 -11.264 1.00 89.00 91 PHE A O 1
ATOM 698 N N . SER A 1 92 ? -8.742 -5.767 -11.130 1.00 84.75 92 SER A N 1
ATOM 699 C CA . SER A 1 92 ? -8.499 -5.639 -12.566 1.00 84.75 92 SER A CA 1
ATOM 700 C C . SER A 1 92 ? -7.041 -5.956 -12.860 1.00 84.75 92 SER A C 1
ATOM 702 O O . SER A 1 92 ? -6.177 -5.759 -12.006 1.00 84.75 92 SER A O 1
ATOM 704 N N . VAL A 1 93 ? -6.749 -6.482 -14.046 1.00 83.50 93 VAL A N 1
ATOM 705 C CA . VAL A 1 93 ? -5.370 -6.733 -14.472 1.00 83.50 93 VAL A CA 1
ATOM 706 C C . VAL A 1 93 ? -5.013 -5.703 -15.528 1.00 83.50 93 VAL A C 1
ATOM 708 O O . VAL A 1 93 ? -5.698 -5.561 -16.535 1.00 83.50 93 VAL A O 1
ATOM 711 N N . GLU A 1 94 ? -3.941 -4.964 -15.291 1.00 78.25 94 GLU A N 1
ATOM 712 C CA . GLU A 1 94 ? -3.334 -4.107 -16.298 1.00 78.25 94 GLU A CA 1
ATOM 713 C C . GLU A 1 94 ? -2.082 -4.819 -16.827 1.00 78.25 94 GLU A C 1
ATOM 715 O O . GLU A 1 94 ? -1.217 -5.248 -16.055 1.00 78.25 94 GLU A O 1
ATOM 720 N N . TRP A 1 95 ? -2.017 -4.951 -18.150 1.00 72.88 95 TRP A N 1
ATOM 721 C CA . TRP A 1 95 ? -0.947 -5.629 -18.875 1.00 72.88 95 TRP A CA 1
ATOM 722 C C . TRP A 1 95 ? -0.068 -4.622 -19.606 1.00 72.88 95 TRP A C 1
ATOM 724 O O . TRP A 1 95 ? -0.563 -3.847 -20.422 1.00 72.88 95 TRP A O 1
ATOM 734 N N . GLU A 1 96 ? 1.233 -4.668 -19.335 1.00 67.75 96 GLU A N 1
ATOM 735 C CA . GLU A 1 96 ? 2.278 -4.031 -20.137 1.00 67.75 96 GLU A CA 1
ATOM 736 C C . GLU A 1 96 ? 3.267 -5.116 -20.598 1.00 67.75 96 GLU A C 1
ATOM 738 O O . GLU A 1 96 ? 3.445 -6.120 -19.911 1.00 67.75 96 GLU A O 1
ATOM 743 N N . GLU A 1 97 ? 3.937 -4.923 -21.742 1.00 60.56 97 GLU A N 1
ATOM 744 C CA . GLU A 1 97 ? 4.824 -5.930 -22.374 1.00 60.56 97 GLU A CA 1
ATOM 745 C C . GLU A 1 97 ? 5.927 -6.478 -21.447 1.00 60.56 97 GLU A C 1
ATOM 747 O O . GLU A 1 97 ? 6.495 -7.535 -21.704 1.00 60.56 97 GLU A O 1
ATOM 752 N N . SER A 1 98 ? 6.245 -5.762 -20.365 1.00 62.44 98 SER A N 1
ATOM 753 C CA . SER A 1 98 ? 7.313 -6.115 -19.425 1.00 62.44 98 SER A CA 1
ATOM 754 C C . SER A 1 98 ? 6.838 -6.436 -18.006 1.00 62.44 98 SER A C 1
ATOM 756 O O . SER A 1 98 ? 7.643 -6.906 -17.199 1.00 62.44 98 SER A O 1
ATOM 758 N N . PHE A 1 99 ? 5.565 -6.197 -17.672 1.00 67.31 99 PHE A N 1
ATOM 759 C CA . PHE A 1 99 ? 5.015 -6.532 -16.358 1.00 67.31 99 PHE A CA 1
ATOM 760 C C . PHE A 1 99 ? 3.480 -6.588 -16.358 1.00 67.31 99 PHE A C 1
ATOM 762 O O . PHE A 1 99 ? 2.801 -5.730 -16.919 1.00 67.31 99 PHE A O 1
ATOM 769 N N . ALA A 1 100 ? 2.929 -7.555 -15.623 1.00 74.25 100 ALA A N 1
ATOM 770 C CA . ALA A 1 100 ? 1.513 -7.595 -15.268 1.00 74.25 100 ALA A CA 1
ATOM 771 C C . ALA A 1 100 ? 1.301 -6.963 -13.884 1.00 74.25 100 ALA A C 1
ATOM 773 O O . ALA A 1 100 ? 2.070 -7.220 -12.956 1.00 74.25 100 ALA A O 1
ATOM 774 N N . LYS A 1 101 ? 0.253 -6.153 -13.701 1.00 79.94 101 LYS A N 1
ATOM 775 C CA . LYS A 1 101 ? -0.131 -5.606 -12.385 1.00 79.94 101 LYS A CA 1
ATOM 776 C C . LYS A 1 101 ? -1.608 -5.870 -12.103 1.00 79.94 101 LYS A C 1
ATOM 778 O O . LYS A 1 101 ? -2.472 -5.564 -12.913 1.00 79.94 101 LYS A O 1
ATOM 783 N N . VAL A 1 102 ? -1.900 -6.398 -10.915 1.00 83.56 102 VAL A N 1
ATOM 784 C CA . VAL A 1 102 ? -3.278 -6.565 -10.425 1.00 83.56 102 VAL A CA 1
ATOM 785 C C . VAL A 1 102 ? -3.667 -5.324 -9.627 1.00 83.56 102 VAL A C 1
ATOM 787 O O . VAL A 1 102 ? -3.006 -4.993 -8.646 1.00 83.56 102 VAL A O 1
ATOM 790 N N . ASN A 1 103 ? -4.706 -4.613 -10.031 1.00 83.81 103 ASN A N 1
ATOM 791 C CA . ASN A 1 103 ? -5.221 -3.408 -9.395 1.00 83.81 103 ASN A CA 1
ATOM 792 C C . ASN A 1 103 ? -6.503 -3.698 -8.604 1.00 83.81 103 ASN A C 1
ATOM 794 O O . ASN A 1 103 ? -7.179 -4.694 -8.836 1.00 83.81 103 ASN A O 1
ATOM 798 N N . CYS A 1 104 ? -6.798 -2.860 -7.612 1.00 85.38 104 CYS A N 1
ATOM 799 C CA . CYS A 1 104 ? -8.050 -2.869 -6.871 1.00 85.38 104 CYS A CA 1
ATOM 800 C C . CYS A 1 104 ? -8.594 -1.454 -6.742 1.00 85.38 104 CYS A C 1
ATOM 802 O O . CYS A 1 104 ? -7.919 -0.583 -6.194 1.00 85.38 104 CYS A O 1
ATOM 804 N N . ASP A 1 105 ? -9.863 -1.258 -7.084 1.00 85.56 105 ASP A N 1
ATOM 805 C CA . ASP A 1 105 ? -10.494 0.071 -7.098 1.00 85.56 105 ASP A CA 1
ATOM 806 C C . ASP A 1 105 ? -10.531 0.761 -5.724 1.00 85.56 105 ASP A C 1
ATOM 808 O O . ASP A 1 105 ? -10.636 1.980 -5.626 1.00 85.56 105 ASP A O 1
ATOM 812 N N . ARG A 1 106 ? -10.431 -0.013 -4.635 1.00 82.38 106 ARG A N 1
ATOM 813 C CA . ARG A 1 106 ? -10.414 0.503 -3.255 1.00 82.38 106 ARG A CA 1
ATOM 814 C C . ARG A 1 106 ? -9.006 0.737 -2.700 1.00 82.38 106 ARG A C 1
ATOM 816 O O . ARG A 1 106 ? -8.845 1.581 -1.826 1.00 82.38 106 ARG A O 1
ATOM 823 N N . HIS A 1 107 ? -8.010 -0.037 -3.137 1.00 75.31 107 HIS A N 1
ATOM 824 C CA . HIS A 1 107 ? -6.707 -0.140 -2.457 1.00 75.31 107 HIS A CA 1
ATOM 825 C C . HIS A 1 107 ? -5.487 -0.069 -3.405 1.00 75.31 107 HIS A C 1
ATOM 827 O O . HIS A 1 107 ? -4.355 -0.239 -2.947 1.00 75.31 107 HIS A O 1
ATOM 833 N N . GLY A 1 108 ? -5.691 0.178 -4.702 1.00 74.25 108 GLY A N 1
ATOM 834 C CA . GLY A 1 108 ? -4.641 0.372 -5.708 1.00 74.25 108 GLY A CA 1
ATOM 835 C C . GLY A 1 108 ? -3.955 -0.911 -6.198 1.00 74.25 108 GLY A C 1
ATOM 836 O O . GLY A 1 108 ? -4.447 -2.022 -5.998 1.00 74.25 108 GLY A O 1
ATOM 837 N N . ALA A 1 109 ? -2.801 -0.746 -6.854 1.00 67.56 109 ALA A N 1
ATOM 838 C CA . ALA A 1 109 ? -2.075 -1.808 -7.554 1.00 67.56 109 ALA A CA 1
ATOM 839 C C . ALA A 1 109 ? -1.314 -2.799 -6.645 1.00 67.56 109 ALA A C 1
ATOM 841 O O . ALA A 1 109 ? -1.070 -2.560 -5.461 1.00 67.56 109 ALA A O 1
ATOM 842 N N . SER A 1 110 ? -0.969 -3.956 -7.218 1.00 60.34 110 SER A N 1
ATOM 843 C CA . SER A 1 110 ? -0.205 -5.068 -6.629 1.00 60.34 110 SER A CA 1
ATOM 844 C C . SER A 1 110 ? 1.307 -4.898 -6.754 1.00 60.34 110 SER A C 1
ATOM 846 O O . SER A 1 110 ? 2.058 -5.566 -6.038 1.00 60.34 110 SER A O 1
ATOM 848 N N . ILE A 1 111 ? 1.766 -4.060 -7.686 1.00 51.31 111 ILE A N 1
ATOM 849 C CA . ILE A 1 111 ? 3.186 -3.749 -7.828 1.00 51.31 111 ILE A CA 1
ATOM 850 C C . ILE A 1 111 ? 3.506 -2.611 -6.863 1.00 51.31 111 ILE A C 1
ATOM 852 O O . ILE A 1 111 ? 3.003 -1.502 -7.007 1.00 51.31 111 ILE A O 1
ATOM 856 N N . GLY A 1 112 ? 4.327 -2.923 -5.862 1.00 43.84 112 GLY A N 1
ATOM 857 C CA . GLY A 1 112 ? 4.611 -2.043 -4.729 1.00 43.84 112 GLY A CA 1
ATOM 858 C C . GLY A 1 112 ? 3.912 -2.560 -3.481 1.00 43.84 112 GLY A C 1
ATOM 859 O O . GLY A 1 112 ? 2.754 -2.253 -3.223 1.00 43.84 112 GLY A O 1
ATOM 860 N N . GLY A 1 113 ? 4.621 -3.415 -2.745 1.00 35.22 113 GLY A N 1
ATOM 861 C CA . GLY A 1 113 ? 4.133 -3.968 -1.492 1.00 35.22 113 GLY A CA 1
ATOM 862 C C . GLY A 1 113 ? 3.944 -2.909 -0.409 1.00 35.22 113 GLY A C 1
ATOM 863 O O . GLY A 1 113 ? 4.633 -1.894 -0.395 1.00 35.22 113 GLY A O 1
ATOM 864 N N . GLY A 1 114 ? 3.052 -3.235 0.513 1.00 37.34 114 GLY A N 1
ATOM 865 C CA . GLY A 1 114 ? 2.789 -2.557 1.760 1.00 37.34 114 GLY A CA 1
ATOM 866 C C . GLY A 1 114 ? 1.967 -1.297 1.575 1.00 37.34 114 GLY A C 1
ATOM 867 O O . GLY A 1 114 ? 2.368 -0.357 0.892 1.00 37.34 114 GLY A O 1
ATOM 868 N N . GLU A 1 115 ? 0.910 -1.178 2.365 1.00 40.19 115 GLU A N 1
ATOM 869 C CA . GLU A 1 115 ? 0.502 0.097 2.967 1.00 40.19 115 GLU A CA 1
ATOM 870 C C . GLU A 1 115 ? 1.604 0.656 3.905 1.00 40.19 115 GLU A C 1
ATOM 872 O O . GLU A 1 115 ? 1.336 1.198 4.971 1.00 40.19 115 GLU A O 1
ATOM 877 N N . ASP A 1 116 ? 2.866 0.537 3.501 1.00 43.69 116 ASP A N 1
ATOM 878 C CA . ASP A 1 116 ? 4.001 1.176 4.123 1.00 43.69 116 ASP A CA 1
ATOM 879 C C . ASP A 1 116 ? 4.283 2.374 3.223 1.00 43.69 116 ASP A C 1
ATOM 881 O O . ASP A 1 116 ? 4.858 2.267 2.135 1.00 43.69 116 ASP A O 1
ATOM 885 N N . THR A 1 117 ? 3.828 3.543 3.668 1.00 49.25 117 THR A N 1
ATOM 886 C CA . THR A 1 117 ? 4.114 4.866 3.087 1.00 49.25 117 THR A CA 1
ATOM 887 C C . THR A 1 117 ? 5.582 5.040 2.672 1.00 49.25 117 THR A C 1
ATOM 889 O O . THR A 1 117 ? 5.892 5.797 1.757 1.00 49.25 117 THR A O 1
ATOM 892 N N . ASP A 1 118 ? 6.467 4.266 3.288 1.00 46.34 118 ASP A N 1
ATOM 893 C CA . ASP A 1 118 ? 7.909 4.222 3.120 1.00 46.34 118 ASP A CA 1
ATOM 894 C C . ASP A 1 118 ? 8.370 3.670 1.748 1.00 46.34 118 ASP A C 1
ATOM 896 O O . ASP A 1 118 ? 9.343 4.171 1.181 1.00 46.34 118 ASP A O 1
ATOM 900 N N . ILE A 1 119 ? 7.665 2.708 1.133 1.00 50.38 119 ILE A N 1
ATOM 901 C CA . ILE A 1 119 ? 8.041 2.197 -0.207 1.00 50.38 119 ILE A CA 1
ATOM 902 C C . ILE A 1 119 ? 7.593 3.163 -1.311 1.00 50.38 119 ILE A C 1
ATOM 904 O O . ILE A 1 119 ? 8.345 3.400 -2.261 1.00 50.38 119 ILE A O 1
ATOM 908 N N . LYS A 1 120 ? 6.423 3.798 -1.152 1.00 56.41 120 LYS A N 1
ATOM 909 C CA . LYS A 1 120 ? 5.950 4.841 -2.079 1.00 56.41 120 LYS A CA 1
ATOM 910 C C . LYS A 1 120 ? 6.896 6.035 -2.103 1.00 56.41 120 LYS A C 1
ATOM 912 O O . LYS A 1 120 ? 7.231 6.492 -3.188 1.00 56.41 120 LYS A O 1
ATOM 917 N N . VAL A 1 121 ? 7.387 6.475 -0.938 1.00 60.84 121 VAL A N 1
ATOM 918 C CA . VAL A 1 121 ? 8.389 7.552 -0.841 1.00 60.84 121 VAL A CA 1
ATOM 919 C C . VAL A 1 121 ? 9.651 7.197 -1.622 1.00 60.84 121 VAL A C 1
ATOM 921 O O . VAL A 1 121 ? 10.157 8.038 -2.349 1.00 60.84 121 VAL A O 1
ATOM 924 N N . SER A 1 122 ? 10.146 5.960 -1.526 1.00 62.84 122 SER A N 1
ATOM 925 C CA . SER A 1 122 ? 11.340 5.521 -2.262 1.00 62.84 122 SER A CA 1
ATOM 926 C C . SER A 1 122 ? 11.138 5.551 -3.785 1.00 62.84 122 SER A C 1
ATOM 928 O O . SER A 1 122 ? 11.997 6.046 -4.518 1.00 62.84 122 SER A O 1
ATOM 930 N N . GLN A 1 123 ? 9.996 5.057 -4.273 1.00 65.06 123 GLN A N 1
ATOM 931 C CA . GLN A 1 123 ? 9.694 4.997 -5.707 1.00 65.06 123 GLN A CA 1
ATOM 932 C C . GLN A 1 123 ? 9.450 6.383 -6.312 1.00 65.06 123 GLN A C 1
ATOM 934 O O . GLN A 1 123 ? 10.093 6.728 -7.303 1.00 65.06 123 GLN A O 1
ATOM 939 N N . THR A 1 124 ? 8.586 7.198 -5.696 1.00 69.56 124 THR A N 1
ATOM 940 C CA . THR A 1 124 ? 8.290 8.553 -6.190 1.00 69.56 124 THR A CA 1
ATOM 941 C C . THR A 1 124 ? 9.526 9.439 -6.145 1.00 69.56 124 THR A C 1
ATOM 943 O O . THR A 1 124 ? 9.820 10.128 -7.113 1.00 69.56 124 THR A O 1
ATOM 946 N N . PHE A 1 125 ? 10.314 9.357 -5.072 1.00 76.75 125 PHE A N 1
ATOM 947 C CA . PHE A 1 125 ? 11.552 10.119 -4.937 1.00 76.75 125 PHE A CA 1
ATOM 948 C C . PHE A 1 125 ? 12.617 9.718 -5.968 1.00 76.75 125 PHE A C 1
ATOM 950 O O . PHE A 1 125 ? 13.326 10.579 -6.491 1.00 76.75 125 PHE A O 1
ATOM 957 N N . THR A 1 126 ? 12.739 8.422 -6.280 1.00 74.25 126 THR A N 1
ATOM 958 C CA . THR A 1 126 ? 13.681 7.951 -7.309 1.00 74.25 126 THR A CA 1
ATOM 959 C C . THR A 1 126 ? 13.286 8.457 -8.691 1.00 74.25 126 THR A C 1
ATOM 961 O O . THR A 1 126 ? 14.158 8.868 -9.460 1.00 74.25 126 THR A O 1
ATOM 964 N N . GLU A 1 127 ? 11.989 8.460 -8.999 1.00 75.12 127 GLU A N 1
ATOM 965 C CA . GLU A 1 127 ? 11.487 8.938 -10.286 1.00 75.12 127 GLU A CA 1
ATOM 966 C C . GLU A 1 127 ? 11.580 10.465 -10.408 1.00 75.12 127 GLU A C 1
ATOM 968 O O . GLU A 1 127 ? 12.111 10.964 -11.401 1.00 75.12 127 GLU A O 1
ATOM 973 N N . ASP A 1 128 ? 11.220 11.207 -9.355 1.00 81.50 128 ASP A N 1
ATOM 974 C CA . ASP A 1 128 ? 11.413 12.661 -9.271 1.00 81.50 128 ASP A CA 1
ATOM 975 C C . ASP A 1 128 ? 12.878 13.047 -9.516 1.00 81.50 128 ASP A C 1
ATOM 977 O O . ASP A 1 128 ? 13.178 13.994 -10.253 1.00 81.50 128 ASP A O 1
ATOM 981 N N . TYR A 1 129 ? 13.809 12.306 -8.906 1.00 82.75 129 TYR A N 1
ATOM 982 C CA . TYR A 1 129 ? 15.237 12.536 -9.092 1.00 82.75 129 TYR A CA 1
ATOM 983 C C . TYR A 1 129 ? 15.700 12.198 -10.509 1.00 82.75 129 TYR A C 1
ATOM 985 O O . TYR A 1 129 ? 16.517 12.932 -11.075 1.00 82.75 129 TYR A O 1
ATOM 993 N N . ARG A 1 130 ? 15.191 11.116 -11.111 1.00 79.12 130 ARG A N 1
ATOM 994 C CA . ARG A 1 130 ? 15.501 10.765 -12.503 1.00 79.12 130 ARG A CA 1
ATOM 995 C C . ARG A 1 130 ? 15.065 11.880 -13.440 1.00 79.12 130 ARG A C 1
ATOM 997 O O . ARG A 1 130 ? 15.888 12.356 -14.223 1.00 79.12 130 ARG A O 1
ATOM 1004 N N . GLN A 1 131 ? 13.804 12.295 -13.353 1.00 82.06 131 GLN A N 1
ATOM 1005 C CA . GLN A 1 131 ? 13.241 13.313 -14.232 1.00 82.06 131 GLN A CA 1
ATOM 1006 C C . GLN A 1 131 ? 14.011 14.629 -14.096 1.00 82.06 131 GLN A C 1
ATOM 1008 O O . GLN A 1 131 ? 14.458 15.189 -15.100 1.00 82.06 131 GLN A O 1
ATOM 1013 N N . PHE A 1 132 ? 14.290 15.051 -12.858 1.00 86.62 132 PHE A N 1
ATOM 1014 C CA . PHE A 1 132 ? 15.144 16.205 -12.595 1.00 86.62 132 PHE A CA 1
ATOM 1015 C C . PHE A 1 132 ? 16.527 16.052 -13.232 1.00 86.62 132 PHE A C 1
ATOM 1017 O O . PHE A 1 132 ? 17.004 16.964 -13.899 1.00 86.62 132 PHE A O 1
ATOM 1024 N N . THR A 1 133 ? 17.176 14.899 -13.062 1.00 82.12 133 THR A N 1
ATOM 1025 C CA . THR A 1 133 ? 18.526 14.656 -13.587 1.00 82.12 133 THR A CA 1
ATOM 1026 C C . THR A 1 133 ? 18.554 14.725 -15.114 1.00 82.12 133 THR A C 1
ATOM 1028 O O . THR A 1 133 ? 19.459 15.335 -15.683 1.00 82.12 133 THR A O 1
ATOM 1031 N N . VAL A 1 134 ? 17.555 14.156 -15.793 1.00 81.75 134 VAL A N 1
ATOM 1032 C CA . VAL A 1 134 ? 17.426 14.222 -17.258 1.00 81.75 134 VAL A CA 1
ATOM 1033 C C . VAL A 1 134 ? 17.267 15.670 -17.728 1.00 81.75 134 VAL A C 1
ATOM 1035 O O . VAL A 1 134 ? 17.963 16.096 -18.651 1.00 81.75 134 VAL A O 1
ATOM 1038 N N . GLU A 1 135 ? 16.391 16.448 -17.095 1.00 83.50 135 GLU A N 1
ATOM 1039 C CA . GLU A 1 135 ? 16.168 17.858 -17.438 1.00 83.50 135 GLU A CA 1
ATOM 1040 C C . GLU A 1 135 ? 17.380 18.742 -17.120 1.00 83.50 135 GLU A C 1
ATOM 1042 O O . GLU A 1 135 ? 17.759 19.611 -17.911 1.00 83.50 135 GLU A O 1
ATOM 1047 N N . PHE A 1 136 ? 18.025 18.500 -15.983 1.00 83.44 136 PHE A N 1
ATOM 1048 C CA . PHE A 1 136 ? 19.190 19.246 -15.531 1.00 83.44 136 PHE A CA 1
ATOM 1049 C C . PHE A 1 136 ? 20.396 19.006 -16.440 1.00 83.44 136 PHE A C 1
ATOM 1051 O O . PHE A 1 136 ? 21.072 19.963 -16.819 1.00 83.44 136 PHE A O 1
ATOM 1058 N N . LEU A 1 137 ? 20.631 17.756 -16.854 1.00 79.06 137 LEU A N 1
ATOM 1059 C CA . LEU A 1 137 ? 21.719 17.394 -17.766 1.00 79.06 137 LEU A CA 1
ATOM 1060 C C . LEU A 1 137 ? 21.488 17.882 -19.201 1.00 79.06 137 LEU A C 1
ATOM 1062 O O . LEU A 1 137 ? 22.465 18.141 -19.899 1.00 79.06 137 LEU A O 1
ATOM 1066 N N . LYS A 1 138 ? 20.234 18.075 -19.643 1.00 82.00 138 LYS A N 1
ATOM 1067 C CA . LYS A 1 138 ? 19.945 18.754 -20.924 1.00 82.00 138 LYS A CA 1
ATOM 1068 C C . LYS A 1 138 ? 20.465 20.195 -20.930 1.00 82.00 138 LYS A C 1
ATOM 1070 O O . LYS A 1 138 ? 20.952 20.659 -21.953 1.00 82.00 138 LYS A O 1
ATOM 1075 N N . LYS A 1 139 ? 20.367 20.894 -19.795 1.00 81.75 139 LYS A N 1
ATOM 1076 C CA . LYS A 1 139 ? 20.838 22.282 -19.638 1.00 81.75 139 LYS A CA 1
ATOM 1077 C C . LYS A 1 139 ? 22.312 22.368 -19.227 1.00 81.75 139 LYS A C 1
ATOM 1079 O O . LYS A 1 139 ? 22.973 23.350 -19.538 1.00 81.75 139 LYS A O 1
ATOM 1084 N N . ASN A 1 140 ? 22.826 21.353 -18.530 1.00 79.06 140 ASN A N 1
ATOM 1085 C CA . ASN A 1 140 ? 24.169 21.330 -17.953 1.00 79.06 140 ASN A CA 1
ATOM 1086 C C . ASN A 1 140 ? 24.848 19.958 -18.167 1.00 79.06 140 ASN A C 1
ATOM 1088 O O . ASN A 1 140 ? 24.883 19.137 -17.246 1.00 79.06 140 ASN A O 1
ATOM 1092 N N . PRO A 1 141 ? 25.422 19.693 -19.352 1.00 72.38 141 PRO A N 1
ATOM 1093 C CA . PRO A 1 141 ? 25.831 18.345 -19.762 1.00 72.38 141 PRO A CA 1
ATOM 1094 C C . PRO A 1 141 ? 27.008 17.744 -18.976 1.00 72.38 141 PRO A C 1
ATOM 1096 O O . PRO A 1 141 ? 27.171 16.528 -18.973 1.00 72.38 141 PRO A O 1
ATOM 1099 N N . THR A 1 142 ? 27.825 18.558 -18.299 1.00 72.00 142 THR A N 1
ATOM 1100 C CA . THR A 1 142 ? 29.093 18.132 -17.666 1.00 72.00 142 THR A CA 1
ATOM 1101 C C . THR A 1 142 ? 29.073 18.141 -16.135 1.00 72.00 142 THR A C 1
ATOM 1103 O O . THR A 1 142 ? 30.121 18.056 -15.494 1.00 72.00 142 THR A O 1
ATOM 1106 N N . LYS A 1 143 ? 27.899 18.276 -15.507 1.00 75.62 143 LYS A N 1
ATOM 1107 C CA . LYS A 1 143 ? 27.804 18.377 -14.043 1.00 75.62 143 LYS A CA 1
ATOM 1108 C C . LYS A 1 143 ? 27.988 17.021 -13.362 1.00 75.62 143 LYS A C 1
ATOM 1110 O O . LYS A 1 143 ? 27.480 15.996 -13.809 1.00 75.62 143 LYS A O 1
ATOM 1115 N N . SER A 1 144 ? 28.713 17.041 -12.246 1.00 79.38 144 SER A N 1
ATOM 1116 C CA . SER A 1 144 ? 28.995 15.859 -11.430 1.00 79.38 144 SER A CA 1
ATOM 1117 C C . SER A 1 144 ? 27.794 15.449 -10.568 1.00 79.38 144 SER A C 1
ATOM 1119 O O . SER A 1 144 ? 26.925 16.264 -10.256 1.00 79.38 144 SER A O 1
ATOM 1121 N N . ASN A 1 145 ? 27.777 14.190 -10.115 1.00 80.62 145 ASN A N 1
ATOM 1122 C CA . ASN A 1 145 ? 26.743 13.648 -9.224 1.00 80.62 145 ASN A CA 1
ATOM 1123 C C . ASN A 1 145 ? 26.465 14.541 -7.997 1.00 80.62 145 ASN A C 1
ATOM 1125 O O . ASN A 1 145 ? 25.309 14.733 -7.630 1.00 80.62 145 ASN A O 1
ATOM 1129 N N . ASN A 1 146 ? 27.503 15.115 -7.380 1.00 82.44 146 ASN A N 1
ATOM 1130 C CA . ASN A 1 146 ? 27.335 15.958 -6.193 1.00 82.44 146 ASN A CA 1
ATOM 1131 C C . ASN A 1 146 ? 26.559 17.241 -6.513 1.00 82.44 146 ASN A C 1
ATOM 1133 O O . ASN A 1 146 ? 25.635 17.587 -5.788 1.00 82.44 146 ASN A O 1
ATOM 1137 N N . GLN A 1 147 ? 26.853 17.874 -7.650 1.00 84.38 147 GLN A N 1
ATOM 1138 C CA . GLN A 1 147 ? 26.177 19.101 -8.080 1.00 84.38 147 GLN A CA 1
ATOM 1139 C C . GLN A 1 147 ? 24.709 18.852 -8.447 1.00 84.38 147 GLN A C 1
ATOM 1141 O O . GLN A 1 147 ? 23.848 19.673 -8.152 1.00 84.38 147 GLN A O 1
ATOM 1146 N N . ILE A 1 148 ? 24.410 17.704 -9.066 1.00 84.56 148 ILE A N 1
ATOM 1147 C CA . ILE A 1 148 ? 23.029 17.301 -9.380 1.00 84.56 148 ILE A CA 1
ATOM 1148 C C . ILE A 1 148 ? 22.251 17.056 -8.083 1.00 84.56 148 ILE A C 1
ATOM 1150 O O . ILE A 1 148 ? 21.101 17.468 -7.954 1.00 84.56 148 ILE A O 1
ATOM 1154 N N . ARG A 1 149 ? 22.881 16.402 -7.101 1.00 84.88 149 ARG A N 1
ATOM 1155 C CA . ARG A 1 149 ? 22.282 16.163 -5.784 1.00 84.88 149 ARG A CA 1
ATOM 1156 C C . ARG A 1 149 ? 22.009 17.459 -5.032 1.00 84.88 149 ARG A C 1
ATOM 1158 O O . ARG A 1 149 ? 20.927 17.581 -4.481 1.00 84.88 149 ARG A O 1
ATOM 1165 N N . GLU A 1 150 ? 22.953 18.395 -5.012 1.00 85.00 150 GLU A N 1
ATOM 1166 C CA . GLU A 1 150 ? 22.790 19.706 -4.367 1.00 85.00 150 GLU A CA 1
ATOM 1167 C C . GLU A 1 150 ? 21.645 20.501 -4.999 1.00 85.00 150 GLU A C 1
ATOM 1169 O O . GLU A 1 150 ? 20.743 20.931 -4.285 1.00 85.00 150 GLU A O 1
ATOM 1174 N N . ALA A 1 151 ? 21.612 20.596 -6.332 1.00 85.06 151 ALA A N 1
ATOM 1175 C CA . ALA A 1 151 ? 20.550 21.299 -7.051 1.00 85.06 151 ALA A CA 1
ATOM 1176 C C . ALA A 1 151 ? 19.166 20.656 -6.840 1.00 85.06 151 ALA A C 1
ATOM 1178 O O . ALA A 1 151 ? 18.151 21.343 -6.775 1.00 85.06 151 ALA A O 1
ATOM 1179 N N . PHE A 1 152 ? 19.110 19.332 -6.696 1.00 85.62 152 PHE A N 1
ATOM 1180 C CA . PHE A 1 152 ? 17.868 18.640 -6.366 1.00 85.62 152 PHE A CA 1
ATOM 1181 C C . PHE A 1 152 ? 17.467 18.817 -4.893 1.00 85.62 152 PHE A C 1
ATOM 1183 O O . PHE A 1 152 ? 16.280 18.884 -4.582 1.00 85.62 152 PHE A O 1
ATOM 1190 N N . LEU A 1 153 ? 18.435 18.926 -3.978 1.00 84.38 153 LEU A N 1
ATOM 1191 C CA . LEU A 1 153 ? 18.196 19.109 -2.543 1.00 84.38 153 LEU A CA 1
ATOM 1192 C C . LEU A 1 153 ? 17.478 20.434 -2.239 1.00 84.38 153 LEU A C 1
ATOM 1194 O O . LEU A 1 153 ? 16.697 20.500 -1.286 1.00 84.38 153 LEU A O 1
ATOM 1198 N N . GLU A 1 154 ? 17.698 21.467 -3.060 1.00 79.69 154 GLU A N 1
ATOM 1199 C CA . GLU A 1 154 ? 16.978 22.747 -2.975 1.00 79.69 154 GLU A CA 1
ATOM 1200 C C . GLU A 1 154 ? 15.458 22.560 -3.110 1.00 79.69 154 GLU A C 1
ATOM 1202 O O . GLU A 1 154 ? 14.695 23.205 -2.393 1.00 79.69 154 GLU A O 1
ATOM 1207 N N . LYS A 1 155 ? 15.007 21.602 -3.935 1.00 70.94 155 LYS A N 1
ATOM 1208 C CA . LYS A 1 155 ? 13.582 21.256 -4.099 1.00 70.94 155 LYS A CA 1
ATOM 1209 C C . LYS A 1 155 ? 12.969 20.626 -2.837 1.00 70.94 155 LYS A C 1
ATOM 1211 O O . LYS A 1 155 ? 11.757 20.693 -2.656 1.00 70.94 155 LYS A O 1
ATOM 1216 N N . TYR A 1 156 ? 13.786 20.040 -1.956 1.00 69.50 156 TYR A N 1
ATOM 1217 C CA . TYR A 1 156 ? 13.355 19.332 -0.739 1.00 69.50 156 TYR A CA 1
ATOM 1218 C C . TYR A 1 156 ? 13.802 20.036 0.552 1.00 69.50 156 TYR A C 1
ATOM 1220 O O . TYR A 1 156 ? 14.073 19.387 1.565 1.00 69.50 156 TYR A O 1
ATOM 1228 N N . ASN A 1 157 ? 13.888 21.371 0.545 1.00 70.06 157 ASN A N 1
ATOM 1229 C CA . ASN A 1 157 ? 14.232 22.178 1.726 1.00 70.06 157 ASN A CA 1
ATOM 1230 C C . ASN A 1 157 ? 15.547 21.744 2.411 1.00 70.06 157 ASN A C 1
ATOM 1232 O O . ASN A 1 157 ? 15.678 21.824 3.636 1.00 70.06 157 ASN A O 1
ATOM 1236 N N . GLY A 1 158 ? 16.519 21.236 1.647 1.00 74.44 158 GLY A N 1
ATOM 1237 C CA . GLY A 1 158 ? 17.831 20.869 2.180 1.00 74.44 158 GLY A CA 1
ATOM 1238 C C . GLY A 1 158 ? 17.892 19.524 2.916 1.00 74.44 158 GLY A C 1
ATOM 1239 O O . GLY A 1 158 ? 18.911 19.236 3.546 1.00 74.44 158 GLY A O 1
ATOM 1240 N N . LYS A 1 159 ? 16.836 18.694 2.890 1.00 79.81 159 LYS A N 1
ATOM 1241 C CA . LYS A 1 159 ? 16.808 17.409 3.613 1.00 79.81 159 LYS A CA 1
ATOM 1242 C C . LYS A 1 159 ? 16.373 16.246 2.732 1.00 79.81 159 LYS A C 1
ATOM 1244 O O . LYS A 1 159 ? 15.387 16.316 2.009 1.00 79.81 159 LYS A O 1
ATOM 1249 N N . TRP A 1 160 ? 17.095 15.139 2.866 1.00 80.00 160 TRP A N 1
ATOM 1250 C CA . TRP A 1 160 ? 16.741 13.880 2.225 1.00 80.00 160 TRP A CA 1
ATOM 1251 C C . TRP A 1 160 ? 15.575 13.189 2.943 1.00 80.00 160 TRP A C 1
ATOM 1253 O O . TRP A 1 160 ? 15.558 13.191 4.179 1.00 80.00 160 TRP A O 1
ATOM 1263 N N . PRO A 1 161 ? 14.648 12.547 2.208 1.00 76.06 161 PRO A N 1
ATOM 1264 C CA . PRO A 1 161 ? 13.606 11.726 2.811 1.00 76.06 161 PRO A CA 1
ATOM 1265 C C . PRO A 1 161 ? 14.188 10.620 3.692 1.00 76.06 161 PRO A C 1
ATOM 1267 O O . PRO A 1 161 ? 15.278 10.094 3.435 1.00 76.06 161 PRO A O 1
ATOM 1270 N N . THR A 1 162 ? 13.442 10.251 4.730 1.00 72.06 162 THR A N 1
ATOM 1271 C CA . THR A 1 162 ? 13.820 9.188 5.663 1.00 72.06 162 THR A CA 1
ATOM 1272 C C . THR A 1 162 ? 12.765 8.092 5.693 1.00 72.06 162 THR A C 1
ATOM 1274 O O . THR A 1 162 ? 11.581 8.400 5.791 1.00 72.06 162 THR A O 1
ATOM 1277 N N . LEU A 1 163 ? 13.198 6.833 5.667 1.00 66.81 163 LEU A N 1
ATOM 1278 C CA . LEU A 1 163 ? 12.360 5.649 5.874 1.00 66.81 163 LEU A CA 1
ATOM 1279 C C . LEU A 1 163 ? 12.500 5.157 7.306 1.00 66.81 163 LEU A C 1
ATOM 1281 O O . LEU A 1 163 ? 13.595 5.234 7.869 1.00 66.81 163 LEU A O 1
ATOM 1285 N N . THR A 1 164 ? 11.427 4.617 7.878 1.00 62.53 164 THR A N 1
ATOM 1286 C CA . THR A 1 164 ? 11.455 4.002 9.208 1.00 62.53 164 THR A CA 1
ATOM 1287 C C . THR A 1 164 ? 11.184 2.513 9.077 1.00 62.53 164 THR A C 1
ATOM 1289 O O . THR A 1 164 ? 10.053 2.045 9.161 1.00 62.53 164 THR A O 1
ATOM 1292 N N . VAL A 1 165 ? 12.249 1.733 8.914 1.00 61.94 165 VAL A N 1
ATOM 1293 C CA . VAL A 1 165 ? 12.148 0.280 8.763 1.00 61.94 165 VAL A CA 1
ATOM 1294 C C . VAL A 1 165 ? 12.447 -0.364 10.109 1.00 61.94 165 VAL A C 1
ATOM 1296 O O . VAL A 1 165 ? 13.539 -0.205 10.646 1.00 61.94 165 VAL A O 1
ATOM 1299 N N . ARG A 1 166 ? 11.479 -1.096 10.677 1.00 58.94 166 ARG A N 1
ATOM 1300 C CA . ARG A 1 166 ? 11.637 -1.824 11.958 1.00 58.94 166 ARG A CA 1
ATOM 1301 C C . ARG A 1 166 ? 12.089 -0.937 13.137 1.00 58.94 166 ARG A C 1
ATOM 1303 O O . ARG A 1 166 ? 12.792 -1.401 14.028 1.00 58.94 166 ARG A O 1
ATOM 1310 N N . GLY A 1 167 ? 11.677 0.334 13.150 1.00 57.44 167 GLY A N 1
ATOM 1311 C CA . GLY A 1 167 ? 12.040 1.305 14.194 1.00 57.44 167 GLY A CA 1
ATOM 1312 C C . GLY A 1 167 ? 13.412 1.967 14.014 1.00 57.44 167 GLY A C 1
ATOM 1313 O O . GLY A 1 167 ? 13.790 2.811 14.825 1.00 57.44 167 GLY A O 1
ATOM 1314 N N . GLU A 1 168 ? 14.140 1.632 12.948 1.00 59.44 168 GLU A N 1
ATOM 1315 C CA . GLU A 1 168 ? 15.387 2.286 12.556 1.00 59.44 168 GLU A CA 1
ATOM 1316 C C . GLU A 1 168 ? 15.126 3.299 11.434 1.00 59.44 168 GLU A C 1
ATOM 1318 O O . GLU A 1 168 ? 14.413 3.008 10.471 1.00 59.44 168 GLU A O 1
ATOM 1323 N N . SER A 1 169 ? 15.705 4.499 11.555 1.00 62.34 169 SER A N 1
ATOM 1324 C CA . SER A 1 169 ? 15.567 5.554 10.548 1.00 62.34 169 SER A CA 1
ATOM 1325 C C . SER A 1 169 ? 16.726 5.516 9.551 1.00 62.34 169 S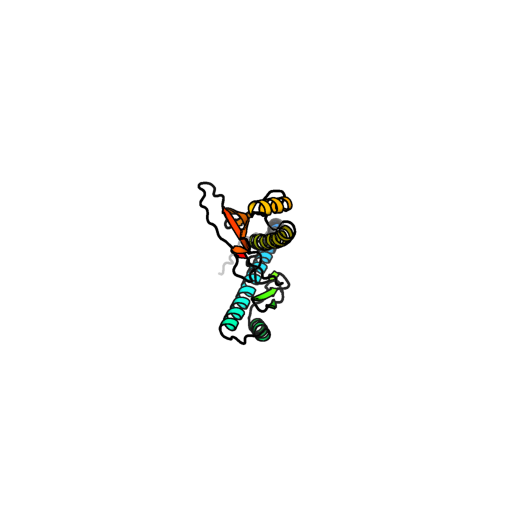ER A C 1
ATOM 1327 O O . SER A 1 169 ? 17.901 5.560 9.935 1.00 62.34 169 SER A O 1
ATOM 1329 N N . TYR A 1 170 ? 16.382 5.465 8.268 1.00 68.25 170 TYR A N 1
ATOM 1330 C CA . TYR A 1 170 ? 17.305 5.415 7.141 1.00 68.25 170 TYR A CA 1
ATOM 1331 C C . TYR A 1 170 ? 17.100 6.634 6.252 1.00 68.25 170 TYR A C 1
ATOM 1333 O O . TYR A 1 170 ? 15.991 6.877 5.791 1.00 68.25 170 TYR A O 1
ATOM 1341 N N . SER A 1 171 ? 18.161 7.389 5.964 1.00 71.56 171 SER A N 1
ATOM 1342 C CA . SER A 1 171 ? 18.092 8.457 4.959 1.00 71.56 171 SER A CA 1
ATOM 1343 C C . SER A 1 171 ? 18.257 7.867 3.562 1.00 71.56 171 SER A C 1
ATOM 1345 O O . SER A 1 171 ? 19.203 7.112 3.320 1.00 71.56 171 SER A O 1
ATOM 1347 N N . ILE A 1 172 ? 17.343 8.216 2.658 1.00 74.50 172 ILE A N 1
ATOM 1348 C CA . ILE A 1 172 ? 17.366 7.812 1.253 1.00 74.50 172 ILE A CA 1
ATOM 1349 C C . ILE A 1 172 ? 18.135 8.855 0.458 1.00 74.50 172 ILE A C 1
ATOM 1351 O O . ILE A 1 172 ? 17.724 10.011 0.392 1.00 74.50 172 ILE A O 1
ATOM 1355 N N . GLN A 1 173 ? 19.228 8.460 -0.186 1.00 79.38 173 GLN A N 1
ATOM 1356 C CA . GLN A 1 173 ? 20.031 9.394 -0.968 1.00 79.38 173 GLN A CA 1
ATOM 1357 C C . GLN A 1 173 ? 20.176 8.937 -2.417 1.00 79.38 173 GLN A C 1
ATOM 1359 O O . GLN A 1 173 ? 20.605 7.804 -2.641 1.00 79.38 173 GLN A O 1
ATOM 1364 N N . PRO A 1 174 ? 19.907 9.806 -3.403 1.00 81.75 174 PRO A N 1
ATOM 1365 C CA . PRO A 1 174 ? 19.953 9.416 -4.798 1.00 81.75 174 PRO A CA 1
ATOM 1366 C C . PRO A 1 174 ? 21.362 9.554 -5.386 1.00 81.75 174 PRO A C 1
ATOM 1368 O O . PRO A 1 174 ? 22.117 10.458 -5.032 1.00 81.75 174 PRO A O 1
ATOM 1371 N N . TYR A 1 175 ? 21.737 8.664 -6.293 1.00 80.25 175 TYR A N 1
ATOM 1372 C CA . TYR A 1 175 ? 23.057 8.621 -6.912 1.00 80.25 175 TYR A CA 1
ATOM 1373 C C . TYR A 1 175 ? 22.932 8.450 -8.422 1.00 80.25 175 TYR A C 1
ATOM 1375 O O . TYR A 1 175 ? 22.284 7.513 -8.882 1.00 80.25 175 TYR A O 1
ATOM 1383 N N . TYR A 1 176 ? 23.573 9.333 -9.182 1.00 79.69 176 TYR A N 1
ATOM 1384 C CA . TYR A 1 176 ? 23.641 9.285 -10.637 1.00 79.69 176 TYR A CA 1
ATOM 1385 C C . TYR A 1 176 ? 24.914 8.569 -11.102 1.00 79.69 176 TYR A C 1
ATOM 1387 O O . TYR A 1 176 ? 26.034 8.982 -10.785 1.00 79.69 176 TYR A O 1
ATOM 1395 N N . GLN A 1 177 ? 24.739 7.513 -11.898 1.00 71.19 177 GLN A N 1
ATOM 1396 C CA . GLN A 1 177 ? 25.818 6.855 -12.633 1.00 71.19 177 GLN A CA 1
ATOM 1397 C C . GLN A 1 177 ? 25.813 7.393 -14.065 1.00 71.19 177 GLN A C 1
ATOM 1399 O O . GLN A 1 177 ? 24.870 7.149 -14.812 1.00 71.19 177 GLN A O 1
ATOM 1404 N N . GLY A 1 178 ? 26.846 8.171 -14.413 1.00 68.38 178 GLY A N 1
ATOM 1405 C CA . GLY A 1 178 ? 27.016 8.806 -15.726 1.00 68.38 178 GLY A CA 1
ATOM 1406 C C . GLY A 1 178 ? 26.768 7.876 -16.918 1.00 68.38 178 GLY A C 1
ATOM 1407 O O . GLY A 1 178 ? 26.986 6.671 -16.810 1.00 68.38 178 GLY A O 1
ATOM 1408 N N . LYS A 1 179 ? 26.365 8.447 -18.064 1.00 62.50 179 LYS A N 1
ATOM 1409 C CA . LYS A 1 179 ? 26.015 7.708 -19.295 1.00 62.50 179 LYS A CA 1
ATOM 1410 C C . LYS A 1 179 ? 27.090 6.711 -19.743 1.00 62.50 179 LYS A C 1
ATOM 1412 O O . LYS A 1 179 ? 26.752 5.609 -20.147 1.00 62.50 179 LYS A O 1
ATOM 1417 N N . ASP A 1 180 ? 28.365 7.056 -19.582 1.00 60.72 180 ASP A N 1
ATOM 1418 C CA . ASP A 1 180 ? 29.510 6.230 -20.004 1.00 60.72 180 ASP A CA 1
ATOM 1419 C C . ASP A 1 180 ? 29.615 4.894 -19.249 1.00 60.72 180 ASP A C 1
ATOM 1421 O O . ASP A 1 180 ? 30.308 3.976 -19.680 1.00 60.72 180 ASP A O 1
ATOM 1425 N N . LYS A 1 181 ? 28.949 4.785 -18.093 1.00 58.47 181 LYS A N 1
ATOM 1426 C CA . LYS A 1 181 ? 28.932 3.581 -17.250 1.00 58.47 181 LYS A CA 1
ATOM 1427 C C . LYS A 1 181 ? 27.660 2.750 -17.425 1.00 58.47 181 LYS A C 1
ATOM 1429 O O . LYS A 1 181 ? 27.499 1.740 -16.742 1.00 58.47 181 LYS A O 1
ATOM 1434 N N . VAL A 1 182 ? 26.755 3.178 -18.303 1.00 56.25 182 VAL A N 1
ATOM 1435 C CA . VAL A 1 182 ? 25.474 2.523 -18.560 1.00 56.25 182 VAL A CA 1
ATOM 1436 C C . VAL A 1 182 ? 25.584 1.713 -19.861 1.00 56.25 182 VAL A C 1
ATOM 1438 O O . VAL A 1 182 ? 26.067 2.248 -20.858 1.00 56.25 182 VAL A O 1
ATOM 1441 N N . PRO A 1 183 ? 25.163 0.432 -19.894 1.00 53.75 183 PRO A N 1
ATOM 1442 C CA . PRO A 1 183 ? 25.158 -0.362 -21.124 1.00 53.75 183 PRO A CA 1
ATOM 1443 C C . PRO A 1 183 ? 24.372 0.347 -22.233 1.00 53.75 183 PRO A C 1
ATOM 1445 O O . PRO A 1 183 ? 23.302 0.899 -21.962 1.00 53.75 183 PRO A O 1
ATOM 1448 N N . SER A 1 184 ? 24.890 0.335 -23.466 1.00 47.19 184 SER A N 1
ATOM 1449 C CA . SER A 1 184 ? 24.290 1.047 -24.600 1.00 47.19 184 SER A CA 1
ATOM 1450 C C . SER A 1 184 ? 22.794 0.727 -24.736 1.00 47.19 184 SER A C 1
ATOM 1452 O O . SER A 1 184 ? 22.385 -0.432 -24.726 1.00 47.19 184 SER A O 1
ATOM 1454 N N . GLY A 1 185 ? 21.968 1.775 -24.805 1.00 51.38 185 GLY A N 1
ATOM 1455 C CA . GLY A 1 185 ? 20.504 1.674 -24.884 1.00 51.38 185 GLY A CA 1
ATOM 1456 C C . GLY A 1 185 ? 19.752 1.850 -23.556 1.00 51.38 185 GLY A C 1
ATOM 1457 O O . GLY A 1 185 ? 18.542 2.064 -23.577 1.00 51.38 185 GLY A O 1
ATOM 1458 N N . ARG A 1 186 ? 20.430 1.836 -22.399 1.00 53.84 186 ARG A N 1
ATOM 1459 C CA . ARG A 1 186 ? 19.822 2.212 -21.109 1.00 53.84 186 ARG A CA 1
ATOM 1460 C C . ARG A 1 186 ? 20.042 3.709 -20.847 1.00 53.84 186 ARG A C 1
ATOM 1462 O O . ARG A 1 186 ? 21.138 4.223 -21.043 1.00 53.84 186 ARG A O 1
ATOM 1469 N N . GLY A 1 187 ? 18.979 4.420 -20.461 1.00 61.97 187 GLY A N 1
ATOM 1470 C CA . GLY A 1 187 ? 18.993 5.866 -20.218 1.00 61.97 187 GLY A CA 1
ATOM 1471 C C . GLY A 1 187 ? 19.750 6.273 -18.945 1.00 61.97 187 GLY A C 1
ATOM 1472 O O . GLY A 1 187 ? 20.701 5.629 -18.514 1.00 61.97 187 GLY A O 1
ATOM 1473 N N . VAL A 1 188 ? 19.330 7.368 -18.308 1.00 64.69 188 VAL A N 1
ATOM 1474 C CA . VAL A 1 188 ? 19.921 7.825 -17.038 1.00 64.69 188 VAL A CA 1
ATOM 1475 C C . VAL A 1 188 ? 19.625 6.815 -15.922 1.00 64.69 188 VAL A C 1
ATOM 1477 O O . VAL A 1 188 ? 18.465 6.593 -15.563 1.00 64.69 188 VAL A O 1
ATOM 1480 N N . CYS A 1 189 ? 20.682 6.228 -15.353 1.00 64.31 189 CYS A N 1
ATOM 1481 C CA . CYS A 1 189 ? 20.581 5.318 -14.218 1.00 64.31 189 CYS A CA 1
ATOM 1482 C C . CYS A 1 189 ? 20.751 6.078 -12.904 1.00 64.31 189 CYS A C 1
ATOM 1484 O O . CYS A 1 189 ? 21.754 6.765 -12.674 1.00 64.31 189 CYS A O 1
ATOM 1486 N N . VAL A 1 190 ? 19.761 5.913 -12.031 1.00 68.88 190 VAL A N 1
ATOM 1487 C CA . VAL A 1 190 ? 19.778 6.443 -10.670 1.00 68.88 190 VAL A CA 1
ATOM 1488 C C . VAL A 1 190 ? 19.648 5.297 -9.677 1.00 68.88 190 VAL A C 1
ATOM 1490 O O . VAL A 1 190 ? 18.974 4.298 -9.939 1.00 68.88 190 VAL A O 1
ATOM 1493 N N . ALA A 1 191 ? 20.337 5.429 -8.552 1.00 63.75 191 ALA A N 1
ATOM 1494 C CA . ALA A 1 191 ? 20.312 4.461 -7.470 1.00 63.75 191 ALA A CA 1
ATOM 1495 C C . ALA A 1 191 ? 20.031 5.144 -6.138 1.00 63.75 191 ALA A C 1
ATOM 1497 O O . ALA A 1 191 ? 20.428 6.290 -5.933 1.00 63.75 191 ALA A O 1
ATOM 1498 N N . LEU A 1 192 ? 19.397 4.430 -5.215 1.00 66.94 192 LEU A N 1
ATOM 1499 C CA . LEU A 1 192 ? 19.249 4.894 -3.841 1.00 66.94 192 LEU A CA 1
ATOM 1500 C C . LEU A 1 192 ? 20.286 4.240 -2.938 1.00 66.94 192 LEU A C 1
ATOM 1502 O O . LEU A 1 192 ? 20.450 3.023 -2.944 1.00 66.94 192 LEU A O 1
ATOM 1506 N N . ARG A 1 193 ? 20.961 5.058 -2.131 1.00 65.69 193 ARG A N 1
ATOM 1507 C CA . ARG A 1 193 ? 21.787 4.621 -1.007 1.00 65.69 193 ARG A CA 1
ATOM 1508 C C . ARG A 1 193 ? 21.008 4.838 0.283 1.00 65.69 193 ARG A C 1
ATOM 1510 O O . ARG A 1 193 ? 20.544 5.949 0.537 1.00 65.69 193 ARG A O 1
ATOM 1517 N N . GLN A 1 194 ? 20.901 3.793 1.096 1.00 65.19 194 GLN A N 1
ATOM 1518 C CA . GLN A 1 194 ? 20.364 3.874 2.452 1.00 65.19 194 GLN A CA 1
ATOM 1519 C C . GLN A 1 194 ? 21.519 4.029 3.445 1.00 65.19 194 GLN A C 1
ATOM 1521 O O . GLN A 1 194 ? 22.443 3.216 3.452 1.00 65.19 194 GLN A O 1
ATOM 1526 N N . THR A 1 195 ? 21.464 5.060 4.287 1.00 60.84 195 THR A N 1
ATOM 1527 C CA . THR A 1 195 ? 22.416 5.238 5.395 1.00 60.84 195 THR A CA 1
ATOM 1528 C C . THR A 1 195 ? 21.639 5.217 6.707 1.00 60.84 195 THR A C 1
ATOM 1530 O O . THR A 1 195 ? 20.824 6.108 6.956 1.00 60.84 195 THR A O 1
ATOM 1533 N N . GLY A 1 196 ? 21.852 4.180 7.521 1.00 53.19 196 GLY A N 1
ATOM 1534 C CA . GLY A 1 196 ? 21.203 4.016 8.825 1.00 53.19 196 GLY A CA 1
ATOM 1535 C C . GLY A 1 196 ? 21.965 4.724 9.945 1.00 53.19 196 GLY A C 1
ATOM 1536 O O . GLY A 1 196 ? 23.197 4.748 9.949 1.00 53.19 196 GLY A O 1
ATOM 1537 N N . ARG A 1 197 ? 21.241 5.286 10.919 1.00 49.41 197 ARG A N 1
ATOM 1538 C CA . ARG A 1 197 ? 21.818 5.841 12.155 1.00 49.41 197 ARG A CA 1
ATOM 1539 C C . ARG A 1 197 ? 21.358 5.007 13.352 1.00 49.41 197 ARG A C 1
ATOM 1541 O O . ARG A 1 197 ? 20.294 5.267 13.905 1.00 49.41 197 ARG A O 1
ATOM 1548 N N . GLN A 1 198 ? 22.152 4.014 13.761 1.00 47.50 198 GLN A N 1
ATOM 1549 C CA . GLN A 1 198 ? 21.892 3.274 15.001 1.00 47.50 198 GLN A CA 1
ATOM 1550 C C . GLN A 1 198 ? 22.211 4.125 16.238 1.00 47.50 198 GLN A C 1
ATOM 1552 O O . GLN A 1 198 ? 23.146 4.934 16.244 1.00 47.50 198 GLN A O 1
ATOM 1557 N N . ARG A 1 199 ? 21.442 3.924 17.317 1.00 43.66 199 ARG A N 1
ATOM 1558 C CA . ARG A 1 199 ? 21.827 4.358 18.668 1.00 43.66 199 ARG A CA 1
ATOM 1559 C C . ARG A 1 199 ? 23.002 3.485 19.131 1.00 43.66 199 ARG A C 1
ATOM 1561 O O . ARG A 1 199 ? 22.798 2.497 19.819 1.00 43.66 199 ARG A O 1
ATOM 1568 N N . GLY A 1 200 ? 24.213 3.866 18.731 1.00 45.06 200 GLY A N 1
ATOM 1569 C CA . GLY A 1 200 ? 25.465 3.208 19.113 1.00 45.06 200 GLY A CA 1
ATOM 1570 C C . GLY A 1 200 ? 26.063 2.364 17.986 1.00 45.06 200 GLY A C 1
ATOM 1571 O O . GLY A 1 200 ? 25.586 1.275 17.719 1.00 45.06 200 GLY A O 1
ATOM 1572 N N . GLY A 1 201 ? 27.131 2.872 17.361 1.00 43.03 201 GLY A N 1
ATOM 1573 C CA . GLY A 1 201 ? 27.958 2.135 16.395 1.00 43.03 201 GLY A CA 1
ATOM 1574 C C . GLY A 1 201 ? 27.377 2.074 14.979 1.00 43.03 201 GLY A C 1
ATOM 1575 O O . GLY A 1 201 ? 26.438 1.339 14.705 1.00 43.03 201 GLY A O 1
ATOM 1576 N N . GLY A 1 202 ? 27.938 2.858 14.054 1.00 34.78 202 GLY A N 1
ATOM 1577 C CA . GLY A 1 202 ? 27.496 2.890 12.659 1.00 34.78 202 GLY A CA 1
ATOM 1578 C C . GLY A 1 202 ? 27.931 1.645 11.887 1.00 34.78 202 GLY A C 1
ATOM 1579 O O . GLY A 1 202 ? 29.121 1.451 11.662 1.00 34.78 202 GLY A O 1
ATOM 1580 N N . MET A 1 203 ? 26.969 0.837 11.441 1.00 38.59 203 MET A N 1
ATOM 1581 C CA . MET A 1 203 ? 27.183 -0.199 10.431 1.00 38.59 203 MET A CA 1
ATOM 1582 C C . MET A 1 203 ? 26.522 0.257 9.122 1.00 38.59 203 MET A C 1
ATOM 1584 O O . MET A 1 203 ? 25.300 0.383 9.043 1.00 38.59 203 MET A O 1
ATOM 1588 N N . GLU A 1 204 ? 27.324 0.550 8.096 1.00 40.56 204 GLU A N 1
ATOM 1589 C CA . GLU A 1 204 ? 26.829 0.906 6.762 1.00 40.56 204 GLU A CA 1
ATOM 1590 C C . GLU A 1 204 ? 26.333 -0.355 6.037 1.00 40.56 204 GLU A C 1
ATOM 1592 O O . GLU A 1 204 ? 27.124 -1.202 5.628 1.00 40.56 204 GLU A O 1
ATOM 1597 N N . ARG A 1 205 ? 25.017 -0.489 5.844 1.00 43.19 205 ARG A N 1
ATOM 1598 C CA . ARG A 1 205 ? 24.438 -1.471 4.913 1.00 43.19 205 ARG A CA 1
ATOM 1599 C C . ARG A 1 205 ? 23.827 -0.720 3.737 1.00 43.19 205 ARG A C 1
ATOM 1601 O O . ARG A 1 205 ? 22.771 -0.113 3.869 1.00 43.19 205 ARG A O 1
ATOM 1608 N N . ALA A 1 206 ? 24.505 -0.742 2.593 1.00 38.94 206 ALA A N 1
ATOM 1609 C CA . ALA A 1 206 ? 23.987 -0.171 1.356 1.00 38.94 206 ALA A CA 1
ATOM 1610 C C . ALA A 1 206 ? 23.101 -1.205 0.640 1.00 38.94 206 ALA A C 1
ATOM 1612 O O . ALA A 1 206 ? 23.616 -2.149 0.048 1.00 38.94 206 ALA A O 1
ATOM 1613 N N . LEU A 1 207 ? 21.776 -1.028 0.671 1.00 44.38 207 LEU A N 1
ATOM 1614 C CA . LEU A 1 207 ? 20.896 -1.628 -0.336 1.00 44.38 207 LEU A CA 1
ATOM 1615 C C . LEU A 1 207 ? 20.819 -0.665 -1.526 1.00 44.38 207 LEU A C 1
ATOM 1617 O O . LEU A 1 207 ? 20.358 0.462 -1.365 1.00 44.38 207 LEU A O 1
ATOM 1621 N N . CYS A 1 208 ? 21.293 -1.101 -2.693 1.00 43.56 208 CYS A N 1
ATOM 1622 C CA . CYS A 1 208 ? 21.240 -0.339 -3.937 1.00 43.56 208 CYS A CA 1
ATOM 1623 C C . CYS A 1 208 ? 20.010 -0.786 -4.740 1.00 43.56 208 CYS A C 1
ATOM 1625 O O . CYS A 1 208 ? 20.014 -1.869 -5.320 1.00 43.56 208 CYS A O 1
ATOM 1627 N N . LEU A 1 209 ? 18.948 0.022 -4.756 1.00 51.31 209 LEU A N 1
ATOM 1628 C CA . LEU A 1 209 ? 17.852 -0.143 -5.717 1.00 51.31 209 LEU A CA 1
ATOM 1629 C C . LEU A 1 209 ? 18.237 0.625 -6.981 1.00 51.31 209 LEU A C 1
ATOM 1631 O O . LEU A 1 209 ? 18.341 1.851 -6.938 1.00 51.31 209 LEU A O 1
ATOM 1635 N N . GLN A 1 210 ? 18.512 -0.093 -8.070 1.00 51.97 210 GLN A N 1
ATOM 1636 C CA . GLN A 1 210 ? 18.986 0.481 -9.327 1.00 51.97 210 GLN A CA 1
ATOM 1637 C C . GLN A 1 210 ? 17.820 0.587 -10.312 1.00 51.97 210 GLN A C 1
ATOM 1639 O O . GLN A 1 210 ? 17.170 -0.407 -10.630 1.00 51.97 210 GLN A O 1
ATOM 1644 N N . HIS A 1 211 ? 17.553 1.796 -10.798 1.00 54.81 211 HIS A N 1
ATOM 1645 C CA . HIS A 1 211 ? 16.439 2.072 -11.697 1.00 54.81 211 HIS A CA 1
ATOM 1646 C C . HIS A 1 211 ? 16.970 2.739 -12.972 1.00 54.81 211 HIS A C 1
ATOM 1648 O O . HIS A 1 211 ? 17.313 3.924 -12.981 1.00 54.81 211 HIS A O 1
ATOM 1654 N N . CYS A 1 212 ? 17.021 1.985 -14.071 1.00 53.16 212 CYS A N 1
ATOM 1655 C CA . CYS A 1 212 ? 17.392 2.481 -15.398 1.00 53.16 212 CYS A CA 1
ATOM 1656 C C . CYS A 1 212 ? 16.135 2.500 -16.277 1.00 53.16 212 CYS A C 1
ATOM 1658 O O . CYS A 1 212 ? 15.676 1.454 -16.717 1.00 53.16 212 CYS A O 1
ATOM 1660 N N . GLY A 1 213 ? 15.552 3.682 -16.476 1.00 48.06 213 GLY A N 1
ATOM 1661 C CA . GLY A 1 213 ? 14.434 3.883 -17.393 1.00 48.06 213 GLY A CA 1
ATOM 1662 C C . GLY A 1 213 ? 14.944 3.964 -18.827 1.00 48.06 213 GLY A C 1
ATOM 1663 O O . GLY A 1 213 ? 15.960 4.614 -19.099 1.00 48.06 213 GLY A O 1
ATOM 1664 N N . GLN A 1 214 ? 14.259 3.282 -19.737 1.00 39.31 214 GLN A N 1
ATOM 1665 C CA . GLN A 1 214 ? 14.503 3.381 -21.167 1.00 39.31 214 GLN A CA 1
ATOM 1666 C C . GLN A 1 214 ? 13.818 4.644 -21.685 1.00 39.31 214 GLN A C 1
ATOM 1668 O O . GLN A 1 214 ? 12.622 4.829 -21.485 1.00 39.31 214 GLN A O 1
ATOM 1673 N N . GLN A 1 215 ? 14.571 5.526 -22.338 1.00 35.44 215 GLN A N 1
ATOM 1674 C CA . GLN A 1 215 ? 13.976 6.605 -23.113 1.00 35.44 215 GLN A CA 1
ATOM 1675 C C . GLN A 1 215 ? 14.714 6.708 -24.439 1.00 35.44 215 GLN A C 1
ATOM 1677 O O . GLN A 1 215 ? 15.885 7.086 -24.486 1.00 35.44 215 GLN A O 1
ATOM 1682 N N . MET A 1 216 ? 13.998 6.284 -25.480 1.00 29.11 216 MET A N 1
ATOM 1683 C CA . MET A 1 216 ? 14.348 6.411 -26.8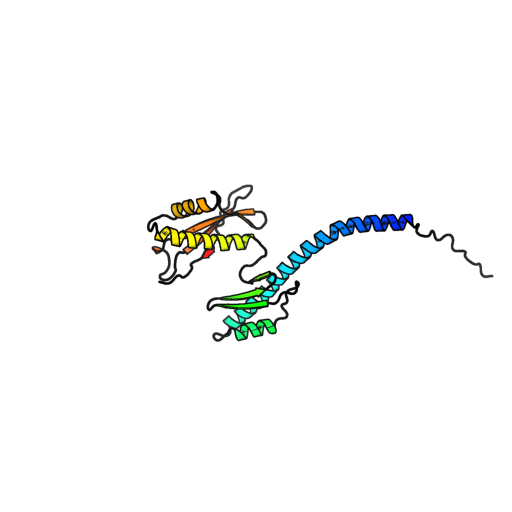87 1.00 29.11 216 MET A CA 1
ATOM 1684 C C . MET A 1 216 ? 14.541 7.884 -27.252 1.00 29.11 216 MET A C 1
ATOM 1686 O O . MET A 1 216 ? 13.665 8.706 -26.977 1.00 29.11 216 MET A O 1
ATOM 1690 N N . VAL A 1 217 ? 15.660 8.184 -27.905 1.00 27.44 217 VAL A N 1
ATOM 1691 C CA . VAL A 1 217 ? 15.652 8.770 -29.253 1.00 27.44 217 VAL A CA 1
ATOM 1692 C C . VAL A 1 217 ? 16.654 7.972 -30.070 1.00 27.44 217 VAL A C 1
ATOM 1694 O O . VAL A 1 217 ? 17.765 7.751 -29.535 1.00 27.44 217 VAL A O 1
#

Radius of gyration: 28.97 Å; chains: 1; bounding box: 75×59×85 Å

Organism: NCBI:txid518636

InterPro domains:
  IPR012902 Prokaryotic N-terminal methylation site [PF07963] (8-32)
  IPR012902 Prokaryotic N-terminal methylation site [TIGR02532] (11-31)
  IPR045584 Pilin-like [SSF54523] (13-76)

Foldseek 3Di:
DDDDDDDPDDPDDDPVNVVVVVVVVVVVCVVCVVVVVVVVVQVLLQLLLVLQLVLQVVLVVVVVVDVPRDPVNSVVSQVVDPRDRPVRWDWDWDDDPVGIWIATPVRGINPFDDVQVQRVLLVVVQVVLVVQVVVVCVVVVPDDFVVSQVVVCVVVVNAADWGQDPNWIWGWGKGWDDPVPDPPQFATKIWIFTFTDDPDDGDGDGDTDIDTDGDDD

pLDDT: mean 73.38, std 16.26, range [27.44, 97.38]